Protein AF-A0A1R4KBJ4-F1 (afdb_monomer_lite)

Foldseek 3Di:
DDLVVLVVLLVCVLVVVDDPPDPVLVVSLVSNLCLLVHPCSLVSLLSLLPDLDPSSLLSSLSSLLNHDPVSCVVCVVSNLVSLLSSVVSPPQVSVLSSLNSLLVNPDDLSSLVSLVVQCPDPPLVSVLSSLQVLLVDDPVSLVSNCVNDPQERSVLLVDPDPDDALVNLCVQCPPHDPSNNSSNLSSVCSVPVDLVRSCRSDPVPDPSSNCSSPPRHDRPPD

Radius of gyration: 19.79 Å; chains: 1; bounding box: 44×30×51 Å

pLDDT: mean 93.07, std 7.25, range [36.31, 98.38]

Sequence (222 aa):
MGTLEIENLAKDLLAGKFIFETEDYGKVINQLISIYKLDNALYYLKQMADSNDYSITFALSFILEHYSKPFINANRDEVSQLTLQAISKGYLRANNYFLYPLTYFMKNDDEYLCFLDLLQNEQNTLQNDVLKHLYYFDTHKYEKLNHLSKQLDFSLFYNLPNKINKHWFEQQTKGKSLLYHKVVASAVYKTVEDKKFVHSLTDMTDAELFDFIYIWLPDDTL

Structure (mmCIF, N/CA/C/O backbone):
data_AF-A0A1R4KBJ4-F1
#
_entry.id   AF-A0A1R4KBJ4-F1
#
loop_
_atom_site.group_PDB
_atom_site.id
_atom_site.type_symbol
_atom_site.label_atom_id
_atom_site.label_alt_id
_atom_site.label_comp_id
_atom_site.label_asym_id
_atom_site.label_entity_id
_atom_site.label_seq_id
_atom_site.pdbx_PDB_ins_code
_atom_site.Cartn_x
_atom_site.Cartn_y
_atom_site.Cartn_z
_atom_site.occupancy
_atom_site.B_iso_or_equiv
_atom_site.auth_seq_id
_atom_site.auth_comp_id
_atom_site.auth_asym_id
_atom_site.auth_atom_id
_atom_site.pdbx_PDB_model_num
ATOM 1 N N . MET A 1 1 ? 24.784 9.922 -15.280 1.00 63.59 1 MET A N 1
ATOM 2 C CA . MET A 1 1 ? 24.089 8.948 -16.139 1.00 63.59 1 MET A CA 1
ATOM 3 C C . MET A 1 1 ? 23.413 9.702 -17.263 1.00 63.59 1 MET A C 1
ATOM 5 O O . MET A 1 1 ? 22.696 10.660 -16.977 1.00 63.59 1 MET A O 1
ATOM 9 N N . GLY A 1 2 ? 23.720 9.347 -18.508 1.00 84.12 2 GLY A N 1
ATOM 10 C CA . GLY A 1 2 ? 23.105 9.977 -19.682 1.00 84.12 2 GLY A CA 1
ATOM 11 C C . GLY A 1 2 ? 21.688 9.452 -19.929 1.00 84.12 2 GLY A C 1
ATOM 12 O O . GLY A 1 2 ? 21.348 8.362 -19.478 1.00 84.12 2 GLY A O 1
ATOM 13 N N . THR A 1 3 ? 20.861 10.194 -20.665 1.00 89.56 3 THR A N 1
ATOM 14 C CA . THR A 1 3 ? 19.513 9.739 -21.063 1.00 89.56 3 THR A CA 1
ATOM 15 C C . THR A 1 3 ? 19.569 8.459 -21.901 1.00 89.56 3 THR A C 1
ATOM 17 O O . THR A 1 3 ? 18.831 7.521 -21.628 1.00 89.56 3 THR A O 1
ATOM 20 N N . LEU A 1 4 ? 20.523 8.356 -22.832 1.00 91.62 4 LEU A N 1
ATOM 21 C CA . LEU A 1 4 ? 20.743 7.147 -23.641 1.00 91.62 4 LEU A CA 1
ATOM 22 C C . LEU A 1 4 ? 21.039 5.897 -22.792 1.00 91.62 4 LEU A C 1
ATOM 24 O O . LEU A 1 4 ? 20.612 4.795 -23.120 1.00 91.62 4 LEU A O 1
ATOM 28 N N . GLU A 1 5 ? 21.771 6.067 -21.692 1.00 94.44 5 GLU A N 1
ATOM 29 C CA . GLU A 1 5 ? 22.126 4.979 -20.779 1.00 94.44 5 GLU A CA 1
ATOM 30 C C . GLU A 1 5 ? 20.890 4.463 -20.030 1.00 94.44 5 GLU A C 1
ATOM 32 O O . GLU A 1 5 ? 20.640 3.262 -20.029 1.00 94.44 5 GLU A O 1
ATOM 37 N N . ILE A 1 6 ? 20.062 5.366 -19.485 1.00 95.38 6 ILE A N 1
ATOM 38 C CA . ILE A 1 6 ? 18.775 5.014 -18.852 1.00 95.38 6 ILE A CA 1
ATOM 39 C C . ILE A 1 6 ? 17.876 4.280 -19.853 1.00 95.38 6 ILE A C 1
ATOM 41 O O . ILE A 1 6 ? 17.275 3.259 -19.524 1.00 95.38 6 ILE A O 1
ATOM 45 N N . GLU A 1 7 ? 17.787 4.794 -21.079 1.00 96.75 7 GLU A N 1
ATOM 46 C CA . GLU A 1 7 ? 16.931 4.218 -22.109 1.00 96.75 7 GLU A CA 1
ATOM 47 C C . GLU A 1 7 ? 17.348 2.782 -22.466 1.00 96.75 7 GLU A C 1
ATOM 49 O O . GLU A 1 7 ? 16.500 1.893 -22.563 1.00 96.75 7 GLU A O 1
ATOM 54 N N . ASN A 1 8 ? 18.652 2.531 -22.617 1.00 97.00 8 ASN A N 1
ATOM 55 C CA . ASN A 1 8 ? 19.171 1.190 -22.884 1.00 97.00 8 ASN A CA 1
ATOM 56 C C . ASN A 1 8 ? 18.898 0.233 -21.720 1.00 97.00 8 ASN A C 1
ATOM 58 O O . ASN A 1 8 ? 18.441 -0.883 -21.954 1.00 97.00 8 ASN A O 1
ATOM 62 N N . LEU A 1 9 ? 19.090 0.681 -20.476 1.00 97.50 9 LEU A N 1
ATOM 63 C CA . LEU A 1 9 ? 18.774 -0.121 -19.291 1.00 97.50 9 LEU A CA 1
ATOM 64 C C . LEU A 1 9 ? 17.287 -0.490 -19.228 1.00 97.50 9 LEU A C 1
ATOM 66 O O . LEU A 1 9 ? 16.954 -1.630 -18.911 1.00 97.50 9 LEU A O 1
ATOM 70 N N . ALA A 1 10 ? 16.391 0.441 -19.568 1.00 97.19 10 ALA A N 1
ATOM 71 C CA . ALA A 1 10 ? 14.954 0.181 -19.589 1.00 97.19 10 ALA A CA 1
ATOM 72 C C . ALA A 1 10 ? 14.587 -0.860 -20.661 1.00 97.19 10 ALA A C 1
ATOM 74 O O . ALA A 1 10 ? 13.814 -1.778 -20.387 1.00 97.19 10 ALA A O 1
ATOM 75 N N . LYS A 1 11 ? 15.177 -0.761 -21.862 1.00 97.81 11 LYS A N 1
ATOM 76 C CA . LYS A 1 11 ? 15.002 -1.751 -22.941 1.00 97.81 11 LYS A CA 1
ATOM 77 C C . LYS A 1 11 ? 15.532 -3.125 -22.544 1.00 97.81 11 LYS A C 1
ATOM 79 O O . LYS A 1 11 ? 14.861 -4.125 -22.778 1.00 97.81 11 LYS A O 1
ATOM 84 N N . ASP A 1 12 ? 16.712 -3.175 -21.937 1.00 97.75 12 ASP A N 1
ATOM 85 C CA . ASP A 1 12 ? 17.351 -4.420 -21.517 1.00 97.75 12 ASP A CA 1
ATOM 86 C C . ASP A 1 12 ? 16.573 -5.112 -20.390 1.00 97.75 12 ASP A C 1
ATOM 88 O O . ASP A 1 12 ? 16.406 -6.333 -20.421 1.00 97.75 12 ASP A O 1
ATOM 92 N N . LEU A 1 13 ? 16.025 -4.335 -19.448 1.00 97.75 13 LEU A N 1
ATOM 93 C CA . LEU A 1 13 ? 15.123 -4.837 -18.413 1.00 97.75 13 LEU A CA 1
ATOM 94 C C . LEU A 1 13 ? 13.841 -5.416 -19.019 1.00 97.75 13 LEU A C 1
ATOM 96 O O . LEU A 1 13 ? 13.476 -6.542 -18.697 1.00 97.75 13 LEU A O 1
ATOM 100 N N . LEU A 1 14 ? 13.188 -4.687 -19.930 1.00 97.62 14 LEU A N 1
ATOM 101 C CA . LEU A 1 14 ? 11.976 -5.158 -20.615 1.00 97.62 14 LEU A CA 1
ATOM 102 C C . LEU A 1 14 ? 12.226 -6.396 -21.487 1.00 97.62 14 LEU A C 1
ATOM 104 O O . LEU A 1 14 ? 11.322 -7.201 -21.687 1.00 97.62 14 LEU A O 1
ATOM 108 N N . ALA A 1 15 ? 13.451 -6.565 -21.986 1.00 96.94 15 ALA A N 1
ATOM 109 C CA . ALA A 1 15 ? 13.878 -7.746 -22.728 1.00 96.94 15 ALA A CA 1
ATOM 110 C C . ALA A 1 15 ? 14.266 -8.937 -21.826 1.00 96.94 15 ALA A C 1
ATOM 112 O O . ALA A 1 15 ? 14.700 -9.964 -22.347 1.00 96.94 15 ALA A O 1
ATOM 113 N N . GLY A 1 16 ? 14.153 -8.812 -20.496 1.00 93.62 16 GLY A N 1
ATOM 114 C CA . GLY A 1 16 ? 14.459 -9.885 -19.546 1.00 93.62 16 GLY A CA 1
ATOM 115 C C . GLY A 1 16 ? 15.951 -10.213 -19.430 1.00 93.62 16 GLY A C 1
ATOM 116 O O . GLY A 1 16 ? 16.310 -11.337 -19.088 1.00 93.62 16 GLY A O 1
ATOM 117 N N . LYS A 1 17 ? 16.846 -9.261 -19.735 1.00 96.62 17 LYS A N 1
ATOM 118 C CA . LYS A 1 17 ? 18.303 -9.502 -19.715 1.00 96.62 17 LYS A CA 1
ATOM 119 C C . LYS A 1 17 ? 18.914 -9.570 -18.315 1.00 96.62 17 LYS A C 1
ATOM 121 O O . LYS A 1 17 ? 20.072 -9.960 -18.184 1.00 96.62 17 LYS A O 1
ATOM 126 N N . PHE A 1 18 ? 18.166 -9.192 -17.281 1.00 95.56 18 PHE A N 1
ATOM 127 C CA . PHE A 1 18 ? 18.632 -9.191 -15.898 1.00 95.56 18 PHE A CA 1
ATOM 128 C C . PHE A 1 18 ? 17.893 -10.253 -15.090 1.00 95.56 18 PHE A C 1
ATOM 130 O O . PHE A 1 18 ? 16.666 -10.287 -15.065 1.00 95.56 18 PHE A O 1
ATOM 137 N N . ILE A 1 19 ? 18.650 -11.107 -14.404 1.00 94.88 19 ILE A N 1
ATOM 138 C CA . ILE A 1 19 ? 18.093 -12.154 -13.548 1.00 94.88 19 ILE A CA 1
ATOM 139 C C . ILE A 1 19 ? 17.622 -11.512 -12.241 1.00 94.88 19 ILE A C 1
ATOM 141 O O . ILE A 1 19 ? 18.400 -10.838 -11.563 1.00 94.88 19 ILE A O 1
ATOM 145 N N . PHE A 1 20 ? 16.358 -11.731 -11.882 1.00 94.81 20 PHE A N 1
ATOM 146 C CA . PHE A 1 20 ? 15.763 -11.225 -10.645 1.00 94.81 20 PHE A CA 1
ATOM 147 C C . PHE A 1 20 ? 16.572 -11.638 -9.399 1.00 94.81 20 PHE A C 1
ATOM 149 O O . PHE A 1 20 ? 17.165 -12.713 -9.369 1.00 94.81 20 PHE A O 1
ATOM 156 N N . GLU A 1 21 ? 16.598 -10.776 -8.377 1.00 91.62 21 GLU A N 1
ATOM 157 C CA . GLU A 1 21 ? 17.332 -10.984 -7.109 1.00 91.62 21 GLU A CA 1
ATOM 158 C C . GLU A 1 21 ? 18.860 -11.131 -7.225 1.00 91.62 21 GLU A C 1
ATOM 160 O O . GLU A 1 21 ? 19.527 -11.557 -6.283 1.00 91.62 21 GLU A O 1
ATOM 165 N N . THR A 1 22 ? 19.447 -10.693 -8.340 1.00 97.12 22 THR A N 1
ATOM 166 C CA . THR A 1 22 ? 20.904 -10.542 -8.463 1.00 97.12 22 THR A CA 1
ATOM 167 C C . THR A 1 22 ? 21.370 -9.130 -8.114 1.00 97.12 22 THR A C 1
ATOM 169 O O . THR A 1 22 ? 20.610 -8.160 -8.186 1.00 97.12 22 THR A O 1
ATOM 172 N N . GLU A 1 23 ? 22.654 -8.995 -7.771 1.00 96.62 23 GLU A N 1
ATOM 173 C CA . GLU A 1 23 ? 23.286 -7.688 -7.544 1.00 96.62 23 GLU A CA 1
ATOM 174 C C . GLU A 1 23 ? 23.175 -6.787 -8.784 1.00 96.62 23 GLU A C 1
ATOM 176 O O . GLU A 1 23 ? 22.893 -5.594 -8.666 1.00 96.62 23 GLU A O 1
ATOM 181 N N . ASP A 1 24 ? 23.334 -7.366 -9.976 1.00 96.56 24 ASP A N 1
ATOM 182 C CA . ASP A 1 24 ? 23.226 -6.645 -11.244 1.00 96.56 24 ASP A CA 1
ATOM 183 C C . ASP A 1 24 ? 21.808 -6.116 -11.472 1.00 96.56 24 ASP A C 1
ATOM 185 O O . ASP A 1 24 ? 21.638 -4.935 -11.773 1.00 96.56 24 ASP A O 1
ATOM 189 N N . TYR A 1 25 ? 20.782 -6.939 -11.236 1.00 97.50 25 TYR A N 1
ATOM 190 C CA . TYR A 1 25 ? 19.390 -6.486 -11.276 1.00 97.50 25 TYR A CA 1
ATOM 191 C C . TYR A 1 25 ? 19.141 -5.338 -10.288 1.00 97.50 25 TYR A C 1
ATOM 193 O O . TYR A 1 25 ? 18.555 -4.317 -10.654 1.00 97.50 25 TYR A O 1
ATOM 201 N N . GLY A 1 26 ? 19.656 -5.460 -9.060 1.00 96.38 26 GLY A N 1
ATOM 202 C CA . GLY A 1 26 ? 19.585 -4.406 -8.048 1.00 96.38 26 GLY A CA 1
ATOM 203 C C . GLY A 1 26 ? 20.221 -3.090 -8.513 1.00 96.38 26 GLY A C 1
ATOM 204 O O . GLY A 1 26 ? 19.618 -2.025 -8.365 1.00 96.38 26 GLY A O 1
ATOM 205 N N . LYS A 1 27 ? 21.412 -3.137 -9.122 1.00 96.31 27 LYS A N 1
ATOM 206 C CA . LYS A 1 27 ? 22.081 -1.949 -9.686 1.00 96.31 27 LYS A CA 1
ATOM 207 C C . LYS A 1 27 ? 21.242 -1.297 -10.784 1.00 96.31 27 LYS A C 1
ATOM 209 O O . LYS A 1 27 ? 21.098 -0.075 -10.790 1.00 96.31 27 LYS A O 1
ATOM 214 N N . VAL A 1 28 ? 20.658 -2.103 -11.669 1.00 96.56 28 VAL A N 1
ATOM 215 C CA . VAL A 1 28 ? 19.841 -1.629 -12.794 1.00 96.56 28 VAL A CA 1
ATOM 216 C C . VAL A 1 28 ? 18.587 -0.908 -12.310 1.00 96.56 28 VAL A C 1
ATOM 218 O O . VAL A 1 28 ? 18.353 0.229 -12.716 1.00 96.56 28 VAL A O 1
ATOM 221 N N . ILE A 1 29 ? 17.793 -1.506 -11.415 1.00 95.88 29 ILE A N 1
ATOM 222 C CA . ILE A 1 29 ? 16.546 -0.866 -10.958 1.00 95.88 29 ILE A CA 1
ATOM 223 C C . ILE A 1 29 ? 16.812 0.428 -10.175 1.00 95.88 29 ILE A C 1
ATOM 225 O O . ILE A 1 29 ? 16.063 1.390 -10.319 1.00 95.88 29 ILE A O 1
ATOM 229 N N . ASN A 1 30 ? 17.921 0.502 -9.427 1.00 95.44 30 ASN A N 1
ATOM 230 C CA . ASN A 1 30 ? 18.348 1.727 -8.743 1.00 95.44 30 ASN A CA 1
ATOM 231 C C . ASN A 1 30 ? 18.691 2.848 -9.730 1.00 95.44 30 ASN A C 1
ATOM 233 O O . ASN A 1 30 ? 18.317 4.004 -9.535 1.00 95.44 30 ASN A O 1
ATOM 237 N N . GLN A 1 31 ? 19.378 2.515 -10.820 1.00 95.38 31 GLN A N 1
ATOM 238 C CA . GLN A 1 31 ? 19.668 3.464 -11.891 1.00 95.38 31 GLN A CA 1
ATOM 239 C C . GLN A 1 31 ? 18.385 3.920 -12.605 1.00 95.38 31 GLN A C 1
ATOM 241 O O . GLN A 1 31 ? 18.222 5.108 -12.907 1.00 95.38 31 GLN A O 1
ATOM 246 N N . LEU A 1 32 ? 17.437 3.001 -12.803 1.00 96.06 32 LEU A N 1
ATOM 247 C CA . LEU A 1 32 ? 16.150 3.276 -13.436 1.00 96.06 32 LEU A CA 1
ATOM 248 C C . LEU A 1 32 ? 15.200 4.137 -12.597 1.00 96.06 32 LEU A C 1
ATOM 250 O O . LEU A 1 32 ? 14.268 4.687 -13.171 1.00 96.06 32 LEU A O 1
ATOM 254 N N . ILE A 1 33 ? 15.470 4.405 -11.313 1.00 94.44 33 ILE A N 1
ATOM 255 C CA . ILE A 1 33 ? 14.767 5.468 -10.560 1.00 94.44 33 ILE A CA 1
ATOM 256 C C . ILE A 1 33 ? 14.828 6.808 -11.317 1.00 94.44 33 ILE A C 1
ATOM 258 O O . ILE A 1 33 ? 13.892 7.601 -11.286 1.00 94.44 33 ILE A O 1
ATOM 262 N N . SER A 1 34 ? 15.908 7.057 -12.068 1.00 94.06 34 SER A N 1
ATOM 263 C CA . SER A 1 34 ? 16.066 8.253 -12.905 1.00 94.06 34 SER A CA 1
ATOM 264 C C . SER A 1 34 ? 15.309 8.220 -14.243 1.00 94.06 34 SER A C 1
ATOM 266 O O . SER A 1 34 ? 15.500 9.138 -15.043 1.00 94.06 34 SER A O 1
ATOM 268 N N . ILE A 1 35 ? 14.459 7.223 -14.517 1.00 94.38 35 ILE A N 1
ATOM 269 C CA . ILE A 1 35 ? 13.754 7.079 -15.805 1.00 94.38 35 ILE A CA 1
ATOM 270 C C . ILE A 1 35 ? 12.878 8.283 -16.163 1.00 94.38 35 ILE A C 1
ATOM 272 O O . ILE A 1 35 ? 12.715 8.586 -17.339 1.00 94.38 35 ILE A O 1
ATOM 276 N N . TYR A 1 36 ? 12.419 9.047 -15.167 1.00 91.94 36 TYR A N 1
ATOM 277 C CA . TYR A 1 36 ? 11.684 10.304 -15.355 1.00 91.94 36 TYR A CA 1
ATOM 278 C C . TYR A 1 36 ? 12.459 11.393 -16.120 1.00 91.94 36 TYR A C 1
ATOM 280 O O . TYR A 1 36 ? 11.873 12.399 -16.506 1.00 91.94 36 TYR A O 1
ATOM 288 N N . LYS A 1 37 ? 13.779 11.240 -16.301 1.00 92.62 37 LYS A N 1
ATOM 289 C CA . LYS A 1 37 ? 14.618 12.158 -17.092 1.00 92.62 37 LYS A CA 1
ATOM 290 C C . LYS A 1 37 ? 14.503 11.924 -18.601 1.00 92.62 37 LYS A C 1
ATOM 292 O O . LYS A 1 37 ? 15.094 12.683 -19.362 1.00 92.62 37 LYS A O 1
ATOM 297 N N . LEU A 1 38 ? 13.824 10.859 -19.027 1.00 93.62 38 LEU A N 1
ATOM 298 C CA . LEU A 1 38 ? 13.558 10.582 -20.434 1.00 93.62 38 LEU A CA 1
ATOM 299 C C . LEU A 1 38 ? 12.307 11.327 -20.900 1.00 93.62 38 LEU A C 1
ATOM 301 O O . LEU A 1 38 ? 11.277 11.277 -20.229 1.00 93.62 38 LEU A O 1
ATOM 305 N N . ASP A 1 39 ? 12.354 11.903 -22.101 1.00 92.38 39 ASP A N 1
ATOM 306 C CA . ASP A 1 39 ? 11.180 12.529 -22.728 1.00 92.38 39 ASP A CA 1
ATOM 307 C C . ASP A 1 39 ? 10.037 11.520 -22.944 1.00 92.38 39 ASP A C 1
ATOM 309 O O . ASP A 1 39 ? 8.860 11.864 -22.885 1.00 92.38 39 ASP A O 1
ATOM 313 N N . ASN A 1 40 ? 10.377 10.244 -23.148 1.00 93.81 40 ASN A N 1
ATOM 314 C CA . ASN A 1 40 ? 9.444 9.133 -23.322 1.00 93.81 40 ASN A CA 1
ATOM 315 C C . ASN A 1 40 ? 9.338 8.234 -22.076 1.00 93.81 40 ASN A C 1
ATOM 317 O O . ASN A 1 40 ? 9.018 7.055 -22.207 1.00 93.81 40 ASN A O 1
ATOM 321 N N . ALA A 1 41 ? 9.581 8.751 -20.867 1.00 95.31 41 ALA A N 1
ATOM 322 C CA . ALA A 1 41 ? 9.531 7.953 -19.635 1.00 95.31 41 ALA A CA 1
ATOM 323 C C . ALA A 1 41 ? 8.233 7.133 -19.502 1.00 95.31 41 ALA A C 1
ATOM 325 O O . ALA A 1 41 ? 8.290 5.924 -19.282 1.00 95.31 41 ALA A O 1
ATOM 326 N N . LEU A 1 42 ? 7.069 7.763 -19.721 1.00 96.75 42 LEU A N 1
ATOM 327 C CA . LEU A 1 42 ? 5.756 7.107 -19.628 1.00 96.75 42 LEU A CA 1
ATOM 328 C C . LEU A 1 42 ? 5.612 5.890 -20.545 1.00 96.75 42 LEU A C 1
ATOM 330 O O . LEU A 1 42 ? 4.943 4.929 -20.171 1.00 96.75 42 LEU A O 1
ATOM 334 N N . TYR A 1 43 ? 6.249 5.905 -21.720 1.00 97.44 43 TYR A N 1
ATOM 335 C CA . TYR A 1 43 ? 6.235 4.759 -22.625 1.00 97.44 43 TYR A CA 1
ATOM 336 C C . TYR A 1 43 ? 6.818 3.523 -21.932 1.00 97.44 43 TYR A C 1
ATOM 338 O O . TYR A 1 43 ? 6.172 2.479 -21.896 1.00 97.44 43 TYR A O 1
ATOM 346 N N . TYR A 1 44 ? 7.990 3.652 -21.306 1.00 97.75 44 TYR A N 1
ATOM 347 C CA . TYR A 1 44 ? 8.634 2.538 -20.611 1.00 97.75 44 TYR A CA 1
ATOM 348 C C . TYR A 1 44 ? 7.841 2.073 -19.390 1.00 97.75 44 TYR A C 1
ATOM 350 O O . TYR A 1 44 ? 7.706 0.871 -19.185 1.00 97.75 44 TYR A O 1
ATOM 358 N N . LEU A 1 45 ? 7.261 2.995 -18.617 1.00 97.38 45 LEU A N 1
ATOM 359 C CA . LEU A 1 45 ? 6.445 2.628 -17.450 1.00 97.38 45 LEU A CA 1
ATOM 360 C C . LEU A 1 45 ? 5.199 1.864 -17.847 1.00 97.38 45 LEU A C 1
ATOM 362 O O . LEU A 1 45 ? 4.855 0.877 -17.202 1.00 97.38 45 LEU A O 1
ATOM 366 N N . LYS A 1 46 ? 4.576 2.274 -18.951 1.00 98.06 46 LYS A N 1
ATOM 367 C CA . LYS A 1 46 ? 3.452 1.550 -19.521 1.00 98.06 46 LYS A CA 1
ATOM 368 C C . LYS A 1 46 ? 3.846 0.145 -19.957 1.00 98.06 46 LYS A C 1
ATOM 370 O O . LYS A 1 46 ? 3.175 -0.803 -19.580 1.00 98.06 46 LYS A O 1
ATOM 375 N N . GLN A 1 47 ? 4.971 -0.013 -20.655 1.00 98.38 47 GLN A N 1
ATOM 376 C CA . GLN A 1 47 ? 5.468 -1.344 -21.023 1.00 98.38 47 GLN A CA 1
ATOM 377 C C . GLN A 1 47 ? 5.736 -2.230 -19.794 1.00 98.38 47 GLN A C 1
ATOM 379 O O . GLN A 1 47 ? 5.427 -3.420 -19.817 1.00 98.38 47 GLN A O 1
ATOM 384 N N . MET A 1 48 ? 6.261 -1.667 -18.700 1.00 98.06 48 MET A N 1
ATOM 385 C CA . MET A 1 48 ? 6.447 -2.425 -17.459 1.00 98.06 48 MET A CA 1
ATOM 386 C C . MET A 1 48 ? 5.106 -2.811 -16.811 1.00 98.06 48 MET A C 1
ATOM 388 O O . MET A 1 48 ? 4.945 -3.937 -16.342 1.00 98.06 48 MET A O 1
ATOM 392 N N . ALA A 1 49 ? 4.125 -1.905 -16.818 1.00 97.56 49 ALA A N 1
ATOM 393 C CA . ALA A 1 49 ? 2.781 -2.158 -16.297 1.00 97.56 49 ALA A CA 1
ATOM 394 C C . ALA A 1 49 ? 1.987 -3.154 -17.158 1.00 97.56 49 ALA A C 1
ATOM 396 O O . ALA A 1 49 ? 1.176 -3.902 -16.621 1.00 97.56 49 ALA A O 1
ATOM 397 N N . ASP A 1 50 ? 2.257 -3.235 -18.459 1.00 97.56 50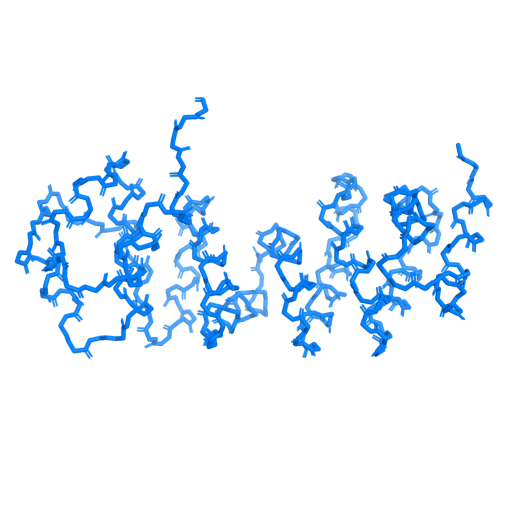 ASP A N 1
ATOM 398 C CA . ASP A 1 50 ? 1.653 -4.209 -19.376 1.00 97.56 50 ASP A CA 1
ATOM 399 C C . ASP A 1 50 ? 2.283 -5.613 -19.248 1.00 97.56 50 ASP A C 1
ATOM 401 O O . ASP A 1 50 ? 1.681 -6.609 -19.650 1.00 97.56 50 ASP A O 1
ATOM 405 N N . SER A 1 51 ? 3.486 -5.724 -18.673 1.00 96.50 51 SER A N 1
ATOM 406 C CA . SER A 1 51 ? 4.214 -6.994 -18.574 1.00 96.50 51 SER A CA 1
ATOM 407 C C . SER A 1 51 ? 3.631 -7.949 -17.527 1.00 96.50 51 SER A C 1
ATOM 409 O O . SER A 1 51 ? 3.426 -7.570 -16.379 1.00 96.50 51 SER A O 1
ATOM 411 N N . ASN A 1 52 ? 3.462 -9.227 -17.874 1.00 95.62 52 ASN A N 1
ATOM 412 C CA . ASN A 1 52 ? 3.136 -10.294 -16.913 1.00 95.62 52 ASN A CA 1
ATOM 413 C C . ASN A 1 52 ? 4.382 -10.922 -16.262 1.00 95.62 52 ASN A C 1
ATOM 415 O O . ASN A 1 52 ? 4.279 -11.926 -15.562 1.00 95.62 52 ASN A O 1
ATOM 419 N N . ASP A 1 53 ? 5.570 -10.369 -16.511 1.00 96.12 53 ASP A N 1
ATOM 420 C CA . ASP A 1 53 ? 6.786 -10.787 -15.823 1.00 96.12 53 ASP A CA 1
ATOM 421 C C . ASP A 1 53 ? 6.841 -10.130 -14.436 1.00 96.12 53 ASP A C 1
ATOM 423 O O . ASP A 1 53 ? 6.789 -8.899 -14.296 1.00 96.12 53 ASP A O 1
ATOM 427 N N . TYR A 1 54 ? 6.950 -10.963 -13.399 1.00 96.19 54 TYR A N 1
ATOM 428 C CA . TYR A 1 54 ? 7.050 -10.502 -12.019 1.00 96.19 54 TYR A CA 1
ATOM 429 C C . TYR A 1 54 ? 8.275 -9.609 -11.795 1.00 96.19 54 TYR A C 1
ATOM 431 O O . TYR A 1 54 ? 8.152 -8.593 -11.115 1.00 96.19 54 TYR A O 1
ATOM 439 N N . SER A 1 55 ? 9.429 -9.927 -12.390 1.00 97.12 55 SER A N 1
ATOM 440 C CA . SER A 1 55 ? 10.644 -9.117 -12.247 1.00 97.12 55 SER A CA 1
ATOM 441 C C . SER A 1 55 ? 10.439 -7.712 -12.815 1.00 97.12 55 SER A C 1
ATOM 443 O O . SER A 1 55 ? 10.757 -6.721 -12.167 1.00 97.12 55 SER A O 1
ATOM 445 N N . ILE A 1 56 ? 9.784 -7.596 -13.969 1.00 97.94 56 ILE A N 1
ATOM 446 C CA . ILE A 1 56 ? 9.485 -6.302 -14.588 1.00 97.94 56 ILE A CA 1
ATOM 447 C C . ILE A 1 56 ? 8.460 -5.520 -13.751 1.00 97.94 56 ILE A C 1
ATOM 449 O O . ILE A 1 56 ? 8.632 -4.321 -13.525 1.00 97.94 56 ILE A O 1
ATOM 453 N N . THR A 1 57 ? 7.417 -6.185 -13.244 1.00 97.62 57 THR A N 1
ATOM 454 C CA . THR A 1 57 ? 6.413 -5.526 -12.391 1.00 97.62 57 THR A CA 1
ATOM 455 C C . THR A 1 57 ? 7.011 -5.083 -11.051 1.00 97.62 57 THR A C 1
ATOM 457 O O . THR A 1 57 ? 6.692 -4.001 -10.562 1.00 97.62 57 THR A O 1
ATOM 460 N N . PHE A 1 58 ? 7.923 -5.870 -10.479 1.00 97.50 58 PHE A N 1
ATOM 461 C CA . PHE A 1 58 ? 8.668 -5.500 -9.278 1.00 97.50 58 PHE A CA 1
ATOM 462 C C . PHE A 1 58 ? 9.590 -4.303 -9.530 1.00 97.50 58 PHE A C 1
ATOM 464 O O . PHE A 1 58 ? 9.687 -3.403 -8.698 1.00 97.50 58 PHE A O 1
ATOM 471 N N . ALA A 1 59 ? 10.270 -4.258 -10.678 1.00 97.25 59 ALA A N 1
ATOM 472 C CA . ALA A 1 59 ? 11.046 -3.083 -11.050 1.00 97.25 59 ALA A CA 1
ATOM 473 C C . ALA A 1 59 ? 10.143 -1.846 -11.114 1.00 97.25 59 ALA A C 1
ATOM 475 O O . ALA A 1 59 ? 10.475 -0.833 -10.510 1.00 97.25 59 ALA A O 1
ATOM 476 N N . LEU A 1 60 ? 8.972 -1.937 -11.754 1.00 97.69 60 LEU A N 1
ATOM 477 C CA . LEU A 1 60 ? 8.013 -0.831 -11.774 1.00 97.69 60 LEU A CA 1
ATOM 478 C C . LEU A 1 60 ? 7.626 -0.381 -10.361 1.00 97.69 60 LEU A C 1
ATOM 480 O O . LEU A 1 60 ? 7.638 0.821 -10.108 1.00 97.69 60 LEU A O 1
ATOM 484 N N . SER A 1 61 ? 7.322 -1.308 -9.446 1.00 96.75 61 SER A N 1
ATOM 485 C CA . SER A 1 61 ? 6.942 -0.962 -8.069 1.00 96.75 61 SER A CA 1
ATOM 486 C C . SER A 1 61 ? 8.055 -0.243 -7.324 1.00 96.75 61 SER A C 1
ATOM 488 O O . SER A 1 61 ? 7.816 0.797 -6.716 1.00 96.75 61 SER A O 1
ATOM 490 N N . PHE A 1 62 ? 9.282 -0.753 -7.434 1.00 95.56 62 PHE A N 1
ATOM 491 C CA . PHE A 1 62 ? 10.454 -0.157 -6.806 1.00 95.56 62 PHE A CA 1
ATOM 492 C C . PHE A 1 62 ? 10.761 1.230 -7.369 1.00 95.56 62 PHE A C 1
ATOM 494 O O . PHE A 1 62 ? 11.020 2.168 -6.615 1.00 95.56 62 PHE A O 1
ATOM 501 N N . ILE A 1 63 ? 10.712 1.375 -8.697 1.00 95.06 63 ILE A N 1
ATOM 502 C CA . ILE A 1 63 ? 10.921 2.670 -9.326 1.00 95.06 63 ILE A CA 1
ATOM 503 C C . ILE A 1 63 ? 9.812 3.611 -8.825 1.00 95.06 63 ILE A C 1
ATOM 505 O O . ILE A 1 63 ? 10.176 4.671 -8.328 1.00 95.06 63 ILE A O 1
ATOM 509 N N . LEU A 1 64 ? 8.514 3.219 -8.880 1.00 94.56 64 LEU A N 1
ATOM 510 C CA . LEU A 1 64 ? 7.327 4.042 -8.523 1.00 94.56 64 LEU A CA 1
ATOM 511 C C . LEU A 1 64 ? 7.357 4.557 -7.082 1.00 94.56 64 LEU A C 1
ATOM 513 O O . LEU A 1 64 ? 7.000 5.710 -6.841 1.00 94.56 64 LEU A O 1
ATOM 517 N N . GLU A 1 65 ? 7.854 3.750 -6.154 1.00 93.00 65 GLU A N 1
ATOM 518 C CA . GLU A 1 65 ? 8.081 4.148 -4.765 1.00 93.00 65 GLU A CA 1
ATOM 519 C C . GLU A 1 65 ? 9.102 5.299 -4.625 1.00 93.00 65 GLU A C 1
ATOM 521 O O . GLU A 1 65 ? 8.950 6.163 -3.763 1.00 93.00 65 GLU A O 1
ATOM 526 N N . HIS A 1 66 ? 10.108 5.366 -5.505 1.00 90.81 66 HIS A N 1
ATOM 527 C CA . HIS A 1 66 ? 11.249 6.288 -5.403 1.00 90.81 66 HIS A CA 1
ATOM 528 C C . HIS A 1 66 ? 11.215 7.468 -6.399 1.00 90.81 66 HIS A C 1
ATOM 530 O O . HIS A 1 66 ? 12.233 8.136 -6.610 1.00 90.81 66 HIS A O 1
ATOM 536 N N . TYR A 1 67 ? 10.079 7.757 -7.044 1.00 81.25 67 TYR A N 1
ATOM 537 C CA . TYR A 1 67 ? 10.032 8.771 -8.111 1.00 81.25 67 TYR A CA 1
ATOM 538 C C . TYR A 1 67 ? 10.250 10.220 -7.673 1.00 81.25 67 TYR A C 1
ATOM 540 O O . TYR A 1 67 ? 9.982 10.657 -6.555 1.00 81.25 67 TYR A O 1
ATOM 548 N N . SER A 1 68 ? 10.601 11.024 -8.681 1.00 82.88 68 SER A N 1
ATOM 549 C CA . SER A 1 68 ? 10.532 12.483 -8.658 1.00 82.88 68 SER A CA 1
ATOM 550 C C . SER A 1 68 ? 9.083 12.996 -8.568 1.00 82.88 68 SER A C 1
ATOM 552 O O . SER A 1 68 ? 8.313 12.873 -9.524 1.00 82.88 68 SER A O 1
ATOM 554 N N . LYS A 1 69 ? 8.727 13.658 -7.453 1.00 86.94 69 LYS A N 1
ATOM 555 C CA . LYS A 1 69 ? 7.412 14.312 -7.253 1.00 86.94 69 LYS A CA 1
ATOM 556 C C . LYS A 1 69 ? 6.989 15.230 -8.421 1.00 86.94 69 LYS A C 1
ATOM 558 O O . LYS A 1 69 ? 5.832 15.143 -8.824 1.00 86.94 69 LYS A O 1
ATOM 563 N N . PRO A 1 70 ? 7.866 16.081 -9.001 1.00 90.88 70 PRO A N 1
ATOM 564 C CA . PRO A 1 70 ? 7.518 16.879 -10.180 1.00 90.88 70 PRO A CA 1
ATOM 565 C C . PRO A 1 70 ? 7.010 16.066 -11.376 1.00 90.88 70 PRO A C 1
ATOM 567 O O . PRO A 1 70 ? 6.000 16.433 -11.968 1.00 90.88 70 PRO A O 1
ATOM 570 N N . PHE A 1 71 ? 7.680 14.959 -11.714 1.00 90.31 71 PHE A N 1
ATOM 571 C CA . PHE A 1 71 ? 7.269 14.103 -12.832 1.00 90.31 71 PHE A CA 1
ATOM 572 C C . PHE A 1 71 ? 5.902 13.475 -12.567 1.00 90.31 71 PHE A C 1
ATOM 574 O O . PHE A 1 71 ? 5.029 13.487 -13.431 1.00 90.31 71 PHE A O 1
ATOM 581 N N . ILE A 1 72 ? 5.712 12.974 -11.349 1.00 86.88 72 ILE A N 1
ATOM 582 C CA . ILE A 1 72 ? 4.466 12.348 -10.924 1.00 86.88 72 ILE A CA 1
ATOM 583 C C . ILE A 1 72 ? 3.300 13.337 -10.983 1.00 86.88 72 ILE A C 1
ATOM 585 O O . ILE A 1 72 ? 2.247 13.014 -11.517 1.00 86.88 72 ILE A O 1
ATOM 589 N N . ASN A 1 73 ? 3.486 14.559 -10.487 1.00 90.50 73 ASN A N 1
ATOM 590 C CA . ASN A 1 73 ? 2.436 15.575 -10.516 1.00 90.50 73 ASN A CA 1
ATOM 591 C C . ASN A 1 73 ? 2.049 15.991 -11.937 1.00 90.50 73 ASN A C 1
ATOM 593 O O . ASN A 1 73 ? 0.884 16.293 -12.178 1.00 90.50 73 ASN A O 1
ATOM 597 N N . ALA A 1 74 ? 3.008 16.000 -12.866 1.00 93.12 74 ALA A N 1
ATOM 598 C CA . ALA A 1 74 ? 2.754 16.322 -14.265 1.00 93.12 74 ALA A CA 1
ATOM 599 C C . ALA A 1 74 ? 2.012 15.206 -15.025 1.00 93.12 74 ALA A C 1
ATOM 601 O O . ALA A 1 74 ? 1.369 15.502 -16.024 1.00 93.12 74 ALA A O 1
ATOM 602 N N . ASN A 1 75 ? 2.085 13.955 -14.555 1.00 93.31 75 ASN A N 1
ATOM 603 C CA . ASN A 1 75 ? 1.539 12.768 -15.232 1.00 93.31 75 ASN A CA 1
ATOM 604 C C . ASN A 1 75 ? 0.677 11.920 -14.278 1.00 93.31 75 ASN A C 1
ATOM 606 O O . ASN A 1 75 ? 0.745 10.689 -14.276 1.00 93.31 75 ASN A O 1
ATOM 610 N N . ARG A 1 76 ? -0.047 12.585 -13.370 1.00 92.69 76 ARG A N 1
ATOM 611 C CA . ARG A 1 76 ? -0.676 11.947 -12.205 1.00 92.69 76 ARG A CA 1
ATOM 612 C C . ARG A 1 76 ? -1.645 10.839 -12.606 1.00 92.69 76 ARG A C 1
ATOM 614 O O . ARG A 1 76 ? -1.587 9.754 -12.032 1.00 92.69 76 ARG A O 1
ATOM 621 N N . ASP A 1 77 ? -2.532 11.131 -13.549 1.00 94.00 77 ASP A N 1
ATOM 622 C CA . ASP A 1 77 ? -3.621 10.228 -13.916 1.00 94.00 77 ASP A CA 1
ATOM 623 C C . ASP A 1 77 ? -3.068 8.999 -14.644 1.00 94.00 77 ASP A C 1
ATOM 625 O O . ASP A 1 77 ? -3.414 7.871 -14.296 1.00 94.00 77 ASP A O 1
ATOM 629 N N . GLU A 1 78 ? -2.126 9.189 -15.573 1.00 95.56 78 GLU A N 1
ATOM 630 C CA . GLU A 1 78 ? -1.445 8.091 -16.254 1.00 95.56 78 GLU A CA 1
ATOM 631 C C . GLU A 1 78 ? -0.701 7.194 -15.266 1.00 95.56 78 GLU A C 1
ATOM 633 O O . GLU A 1 78 ? -0.871 5.978 -15.295 1.00 95.56 78 GLU A O 1
ATOM 638 N N . VAL A 1 79 ? 0.096 7.766 -14.359 1.00 95.19 79 VAL A N 1
ATOM 639 C CA . VAL A 1 79 ? 0.855 6.960 -13.393 1.00 95.19 79 VAL A CA 1
ATOM 640 C C . VAL A 1 79 ? -0.073 6.249 -12.402 1.00 95.19 79 VAL A C 1
ATOM 642 O O . VAL A 1 79 ? 0.200 5.096 -12.056 1.00 95.19 79 VAL A O 1
ATOM 645 N N . SER A 1 80 ? -1.185 6.872 -11.993 1.00 96.31 80 SER A N 1
ATOM 646 C CA . SER A 1 80 ? -2.207 6.211 -11.167 1.00 96.31 80 SER A CA 1
ATOM 647 C C . SER A 1 80 ? -2.760 4.972 -11.875 1.00 96.31 80 SER A C 1
ATOM 649 O O . SER A 1 80 ? -2.714 3.873 -11.325 1.00 96.31 80 SER A O 1
ATOM 651 N N . GLN A 1 81 ? -3.174 5.105 -13.139 1.00 96.75 81 GLN A N 1
ATOM 652 C CA . GLN A 1 81 ? -3.725 3.993 -13.921 1.00 96.75 81 GLN A CA 1
ATOM 653 C C . GLN A 1 81 ? -2.719 2.851 -14.112 1.00 96.75 81 GLN A C 1
ATOM 655 O O . GLN A 1 81 ? -3.065 1.685 -13.922 1.00 96.75 81 GLN A O 1
ATOM 660 N N . LEU A 1 82 ? -1.455 3.171 -14.408 1.00 96.62 82 LEU A N 1
ATOM 661 C CA . LEU A 1 82 ? -0.389 2.167 -14.502 1.00 96.62 82 LEU A CA 1
ATOM 662 C C . LEU A 1 82 ? -0.155 1.448 -13.163 1.00 96.62 82 LEU A C 1
ATOM 664 O O . LEU A 1 82 ? 0.088 0.242 -13.147 1.00 96.62 82 LEU A O 1
ATOM 668 N N . THR A 1 83 ? -0.251 2.175 -12.045 1.00 96.94 83 THR A N 1
ATOM 669 C CA . THR A 1 83 ? -0.132 1.610 -10.691 1.00 96.94 83 THR A CA 1
ATOM 670 C C . THR A 1 83 ? -1.276 0.638 -10.408 1.00 96.94 83 THR A C 1
ATOM 672 O O . THR A 1 83 ? -1.021 -0.493 -10.004 1.00 96.94 83 THR A O 1
ATOM 675 N N . LEU A 1 84 ? -2.524 1.036 -10.677 1.00 97.88 84 LEU A N 1
ATOM 676 C CA . LEU A 1 84 ? -3.705 0.184 -10.494 1.00 97.88 84 LEU A CA 1
ATOM 677 C C . LEU A 1 84 ? -3.618 -1.093 -11.336 1.00 97.88 84 LEU A C 1
ATOM 679 O O . LEU A 1 84 ? -3.807 -2.194 -10.819 1.00 97.88 84 LEU A O 1
ATOM 683 N N . GLN A 1 85 ? -3.253 -0.953 -12.612 1.00 97.50 85 GLN A N 1
ATOM 684 C CA . GLN A 1 85 ? -3.045 -2.077 -13.523 1.00 97.50 85 GLN A CA 1
ATOM 685 C C . GLN A 1 85 ? -1.944 -3.030 -13.035 1.00 97.50 85 GLN A C 1
ATOM 687 O O . GLN A 1 85 ? -2.053 -4.248 -13.173 1.00 97.50 85 GLN A O 1
ATOM 692 N N . ALA A 1 86 ? -0.853 -2.500 -12.483 1.00 97.31 86 ALA A N 1
ATOM 693 C CA . ALA A 1 86 ? 0.224 -3.330 -11.964 1.00 97.31 86 ALA A CA 1
ATOM 694 C C . ALA A 1 86 ? -0.189 -4.067 -10.679 1.00 97.31 86 ALA A C 1
ATOM 696 O O . ALA A 1 86 ? 0.099 -5.259 -10.549 1.00 97.31 86 ALA A O 1
ATOM 697 N N . ILE A 1 87 ? -0.909 -3.394 -9.773 1.00 97.00 87 ILE A N 1
ATOM 698 C CA . ILE A 1 87 ? -1.425 -3.988 -8.532 1.00 97.00 87 ILE A CA 1
ATOM 699 C C . ILE A 1 87 ? -2.404 -5.129 -8.825 1.00 97.00 87 ILE A C 1
ATOM 701 O O . ILE A 1 87 ? -2.348 -6.170 -8.159 1.00 97.00 87 ILE A O 1
ATOM 705 N N . SER A 1 88 ? -3.270 -4.975 -9.835 1.00 96.00 88 SER A N 1
ATOM 706 C CA . SER A 1 88 ? -4.300 -5.969 -10.168 1.00 96.00 88 SER A CA 1
ATOM 707 C C . SER A 1 88 ? -3.734 -7.327 -10.599 1.00 96.00 88 SER A C 1
ATOM 709 O O . SER A 1 88 ? -4.475 -8.303 -10.672 1.00 96.00 88 SER A O 1
ATOM 711 N N . LYS A 1 89 ? -2.424 -7.423 -10.863 1.00 95.44 89 LYS A N 1
ATOM 712 C CA . LYS A 1 89 ? -1.732 -8.695 -11.128 1.00 95.44 89 LYS A CA 1
ATOM 713 C C . LYS A 1 89 ? -1.534 -9.553 -9.874 1.00 95.44 89 LYS A C 1
ATOM 715 O O . LYS A 1 89 ? -1.215 -10.731 -9.994 1.00 95.44 89 LYS A O 1
ATOM 720 N N . GLY A 1 90 ? -1.702 -8.984 -8.676 1.00 93.25 90 GLY A N 1
ATOM 721 C CA . GLY A 1 90 ? -1.694 -9.733 -7.415 1.00 93.25 90 GLY A CA 1
ATOM 722 C C . GLY A 1 90 ? -0.308 -10.140 -6.899 1.00 93.25 90 GLY A C 1
ATOM 723 O O . GLY A 1 90 ? -0.200 -11.043 -6.069 1.00 93.25 90 GLY A O 1
ATOM 724 N N . TYR A 1 91 ? 0.767 -9.495 -7.359 1.00 94.44 91 TYR A N 1
ATOM 725 C CA . TYR A 1 91 ? 2.122 -9.798 -6.894 1.00 94.44 91 TYR A CA 1
ATOM 726 C C . TYR A 1 91 ? 2.403 -9.171 -5.524 1.00 94.44 91 TYR A C 1
ATOM 728 O O . TYR A 1 91 ? 2.826 -8.024 -5.430 1.00 94.44 91 TYR A O 1
ATOM 736 N N . LEU A 1 92 ? 2.221 -9.955 -4.459 1.00 90.12 92 LEU A N 1
ATOM 737 C CA . LEU A 1 92 ? 2.267 -9.509 -3.057 1.00 90.12 92 LEU A CA 1
ATOM 738 C C . LEU A 1 92 ? 3.433 -8.569 -2.717 1.00 90.12 92 LEU A C 1
ATOM 740 O O . LEU A 1 92 ? 3.214 -7.462 -2.233 1.00 90.12 92 LEU A O 1
ATOM 744 N N . ARG A 1 93 ? 4.675 -8.976 -3.002 1.00 90.88 93 ARG A N 1
ATOM 745 C CA . ARG A 1 93 ? 5.854 -8.171 -2.651 1.00 90.88 93 ARG A CA 1
ATOM 746 C C . ARG A 1 93 ? 5.937 -6.873 -3.457 1.00 90.88 93 ARG A C 1
ATOM 748 O O . ARG A 1 93 ? 6.366 -5.867 -2.912 1.00 90.88 93 ARG A O 1
ATOM 755 N N . ALA A 1 94 ? 5.518 -6.881 -4.723 1.00 94.62 94 ALA A N 1
ATOM 756 C CA . ALA A 1 94 ? 5.439 -5.660 -5.526 1.00 94.62 94 ALA A CA 1
ATOM 757 C C . ALA A 1 94 ? 4.318 -4.740 -5.014 1.00 94.62 94 ALA A C 1
ATOM 759 O O . ALA A 1 94 ? 4.506 -3.530 -4.925 1.00 94.62 94 ALA A O 1
ATOM 760 N N . ASN A 1 95 ? 3.184 -5.314 -4.600 1.00 95.12 95 ASN A N 1
ATOM 761 C CA . ASN A 1 95 ? 2.055 -4.567 -4.052 1.00 95.12 95 ASN A CA 1
ATOM 762 C C . ASN A 1 95 ? 2.435 -3.786 -2.791 1.00 95.12 95 ASN A C 1
ATOM 764 O O . ASN A 1 95 ? 2.010 -2.643 -2.682 1.00 95.12 95 ASN A O 1
ATOM 768 N N . ASN A 1 96 ? 3.293 -4.328 -1.916 1.00 91.69 96 ASN A N 1
ATOM 769 C CA . ASN A 1 96 ? 3.833 -3.580 -0.772 1.00 91.69 96 ASN A CA 1
ATOM 770 C C . ASN A 1 96 ? 4.516 -2.272 -1.207 1.00 91.69 96 ASN A C 1
ATOM 772 O O . ASN A 1 96 ? 4.235 -1.214 -0.652 1.00 91.69 96 ASN A O 1
ATOM 776 N N . TYR A 1 97 ? 5.357 -2.323 -2.242 1.00 93.19 97 TYR A N 1
ATOM 777 C CA . TYR A 1 97 ? 6.024 -1.135 -2.784 1.00 93.19 97 TYR A CA 1
ATOM 778 C C . TYR A 1 97 ? 5.054 -0.192 -3.510 1.00 93.19 97 TYR A C 1
ATOM 780 O O . TYR A 1 97 ? 5.211 1.026 -3.456 1.00 93.19 97 TYR A O 1
ATOM 788 N N . PHE A 1 98 ? 4.009 -0.728 -4.150 1.00 95.56 98 PHE A N 1
ATOM 789 C CA . PHE A 1 98 ? 2.968 0.085 -4.780 1.00 95.56 98 PHE A CA 1
ATOM 790 C C . PHE A 1 98 ? 2.039 0.800 -3.782 1.00 95.56 98 PHE A C 1
ATOM 792 O O . PHE A 1 98 ? 1.342 1.730 -4.189 1.00 95.56 98 PHE A O 1
ATOM 799 N N . LEU A 1 99 ? 2.025 0.444 -2.491 1.00 93.62 99 LEU A N 1
ATOM 800 C CA . LEU A 1 99 ? 1.189 1.135 -1.497 1.00 93.62 99 LEU A CA 1
ATOM 801 C C . LEU A 1 99 ? 1.523 2.624 -1.396 1.00 93.62 99 LEU A C 1
ATOM 803 O O . LEU A 1 99 ? 0.619 3.461 -1.324 1.00 93.62 99 LEU A O 1
ATOM 807 N N . TYR A 1 100 ? 2.809 2.976 -1.436 1.00 91.12 100 TYR A N 1
ATOM 808 C CA . TYR A 1 100 ? 3.232 4.371 -1.392 1.00 91.12 100 TYR A CA 1
ATOM 809 C C . TYR A 1 100 ? 2.661 5.198 -2.561 1.00 91.12 100 TYR A C 1
ATOM 811 O O . TYR A 1 100 ? 1.922 6.153 -2.295 1.00 91.12 100 TYR A O 1
ATOM 819 N N . PRO A 1 101 ? 2.905 4.848 -3.842 1.00 92.81 101 PRO A N 1
ATOM 820 C CA . PRO A 1 101 ? 2.302 5.571 -4.954 1.00 92.81 101 PRO A CA 1
ATOM 821 C C . PRO A 1 101 ? 0.768 5.489 -4.938 1.00 92.81 101 PRO A C 1
ATOM 823 O O . PRO A 1 101 ? 0.126 6.519 -5.123 1.00 92.81 101 PRO A O 1
ATOM 826 N N . LEU A 1 102 ? 0.158 4.337 -4.627 1.00 95.62 102 LEU A N 1
ATOM 827 C CA . LEU A 1 102 ? -1.304 4.219 -4.530 1.00 95.62 102 LEU A CA 1
ATOM 828 C C . LEU A 1 102 ? -1.882 5.258 -3.560 1.00 95.62 102 LEU A C 1
ATOM 830 O O . LEU A 1 102 ? -2.725 6.070 -3.941 1.00 95.62 102 LEU A O 1
ATOM 834 N N . THR A 1 103 ? -1.389 5.284 -2.319 1.00 93.81 103 THR A N 1
ATOM 835 C CA . THR A 1 103 ? -1.874 6.211 -1.283 1.00 93.81 103 THR A CA 1
ATOM 836 C C . THR A 1 103 ? -1.613 7.680 -1.611 1.00 93.81 103 THR A C 1
ATOM 838 O O . THR A 1 103 ? -2.376 8.554 -1.179 1.00 93.81 103 THR A O 1
ATOM 841 N N . TYR A 1 104 ? -0.572 7.968 -2.394 1.00 91.31 104 TYR A N 1
ATOM 842 C CA . TYR A 1 104 ? -0.305 9.299 -2.929 1.00 91.31 104 TYR A CA 1
ATOM 843 C C . TYR A 1 104 ? -1.360 9.730 -3.961 1.00 91.31 104 TYR A C 1
ATOM 845 O O . TYR A 1 104 ? -1.792 10.888 -3.962 1.00 91.31 104 TYR A O 1
ATOM 853 N N . PHE A 1 105 ? -1.811 8.807 -4.815 1.00 91.50 105 PHE A N 1
ATOM 854 C CA . PHE A 1 105 ? -2.755 9.107 -5.891 1.00 91.50 105 PHE A CA 1
ATOM 855 C C . PHE A 1 105 ? -4.219 9.107 -5.483 1.00 91.50 105 PHE A C 1
ATOM 857 O O . PHE A 1 105 ? -4.968 9.856 -6.116 1.00 91.50 105 PHE A O 1
ATOM 864 N N . MET A 1 106 ? -4.592 8.371 -4.427 1.00 94.06 106 MET A N 1
ATOM 865 C CA . MET A 1 106 ? -5.969 8.217 -3.932 1.00 94.06 106 MET A CA 1
ATOM 866 C C . MET A 1 106 ? -6.792 9.506 -4.015 1.00 94.06 106 MET A C 1
ATOM 868 O O . MET A 1 106 ? -6.660 10.411 -3.185 1.00 94.06 106 MET A O 1
ATOM 872 N N . LYS A 1 107 ? -7.650 9.577 -5.038 1.00 92.19 107 LYS A N 1
ATOM 873 C CA . LYS A 1 107 ? -8.526 10.723 -5.316 1.00 92.19 107 LYS A CA 1
ATOM 874 C C . LYS A 1 107 ? -9.875 10.273 -5.872 1.00 92.19 107 LYS A C 1
ATOM 876 O O . LYS A 1 107 ? -10.894 10.839 -5.485 1.00 92.19 107 LYS A O 1
ATOM 881 N N . ASN A 1 108 ? -9.880 9.260 -6.729 1.00 94.69 108 ASN A N 1
ATOM 882 C CA . ASN A 1 108 ? -11.055 8.692 -7.375 1.00 94.69 108 ASN A CA 1
ATOM 883 C C . ASN A 1 108 ? -11.377 7.317 -6.786 1.00 94.69 108 ASN A C 1
ATOM 885 O O . ASN A 1 108 ? -10.517 6.666 -6.197 1.00 94.69 108 ASN A O 1
ATOM 889 N N . ASP A 1 109 ? -12.617 6.866 -6.962 1.00 97.19 109 ASP A N 1
ATOM 890 C CA . ASP A 1 109 ? -13.133 5.639 -6.343 1.00 97.19 109 ASP A CA 1
ATOM 891 C C . ASP A 1 109 ? -12.253 4.417 -6.625 1.00 97.19 109 ASP A C 1
ATOM 893 O O . ASP A 1 109 ? -12.008 3.646 -5.703 1.00 97.19 109 ASP A O 1
ATOM 897 N N . ASP A 1 110 ? -11.701 4.289 -7.833 1.00 97.19 110 ASP A N 1
ATOM 898 C CA . ASP A 1 110 ? 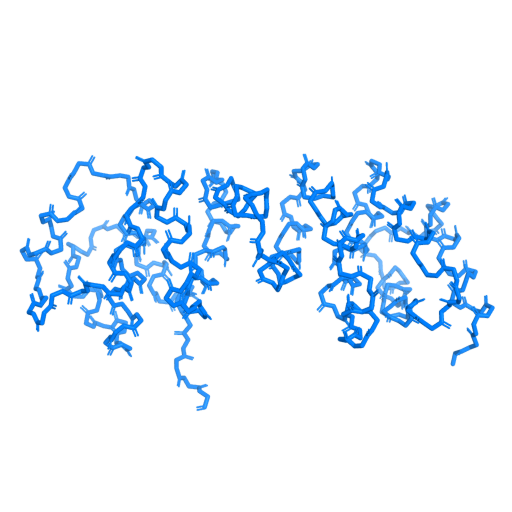-10.856 3.155 -8.228 1.00 97.19 110 ASP A CA 1
ATOM 899 C C . ASP A 1 110 ? -9.619 2.988 -7.332 1.00 97.19 110 ASP A C 1
ATOM 901 O O . ASP A 1 110 ? -9.291 1.870 -6.934 1.00 97.19 110 ASP A O 1
ATOM 905 N N . GLU A 1 111 ? -8.954 4.081 -6.940 1.00 97.56 111 GLU A N 1
ATOM 906 C CA . GLU A 1 111 ? -7.802 3.990 -6.037 1.00 97.56 111 GLU A CA 1
ATOM 907 C C . GLU A 1 111 ? -8.214 3.584 -4.616 1.00 97.56 111 GLU A C 1
ATOM 909 O O . GLU A 1 111 ? -7.505 2.825 -3.954 1.00 97.56 111 GLU A O 1
ATOM 914 N N . TYR A 1 112 ? -9.367 4.062 -4.140 1.00 97.94 112 TYR A N 1
ATOM 915 C CA . TYR A 1 112 ? -9.894 3.672 -2.830 1.00 97.94 112 TYR A CA 1
ATOM 916 C C . TYR A 1 112 ? -10.375 2.222 -2.818 1.00 97.94 112 TYR A C 1
ATOM 918 O O . TYR A 1 112 ? -10.136 1.517 -1.841 1.00 97.94 112 TYR A O 1
ATOM 926 N N . LEU A 1 113 ? -11.018 1.763 -3.891 1.00 97.44 113 LEU A N 1
ATOM 927 C CA . LEU A 1 113 ? -11.426 0.371 -4.056 1.00 97.44 113 LEU A CA 1
ATOM 928 C C . LEU A 1 113 ? -10.200 -0.542 -4.102 1.00 97.44 113 LEU A C 1
ATOM 930 O O . LEU A 1 113 ? -10.140 -1.501 -3.342 1.00 97.44 113 LEU A O 1
ATOM 934 N N . CYS A 1 114 ? -9.171 -0.174 -4.869 1.00 97.44 114 CYS A N 1
ATOM 935 C CA . CYS A 1 114 ? -7.903 -0.898 -4.881 1.00 97.44 114 CYS A CA 1
ATOM 936 C C .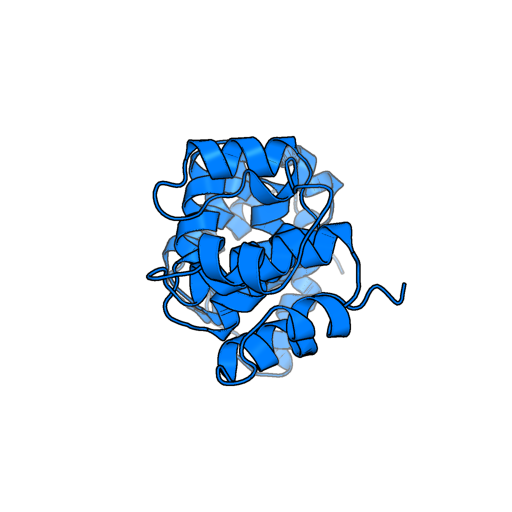 CYS A 1 114 ? -7.257 -0.958 -3.486 1.00 97.44 114 CYS A C 1
ATOM 938 O O . CYS A 1 114 ? -6.757 -2.006 -3.081 1.00 97.44 114 CYS A O 1
ATOM 940 N N . PHE A 1 115 ? -7.272 0.142 -2.725 1.00 97.50 115 PHE A N 1
ATOM 941 C CA . PHE A 1 115 ? -6.776 0.152 -1.347 1.00 97.50 115 PHE A CA 1
ATOM 942 C C . PHE A 1 115 ? -7.584 -0.792 -0.440 1.00 97.50 115 PHE A C 1
ATOM 944 O O . PHE A 1 115 ? -7.002 -1.535 0.348 1.00 97.50 115 PHE A O 1
ATOM 951 N N . LEU A 1 116 ? -8.916 -0.790 -0.556 1.00 96.94 116 LEU A N 1
ATOM 952 C CA . LEU A 1 116 ? -9.801 -1.676 0.208 1.00 96.94 116 LEU A CA 1
ATOM 953 C C . LEU A 1 116 ? -9.596 -3.153 -0.152 1.00 96.94 116 LEU A C 1
ATOM 955 O O . LEU A 1 116 ? -9.610 -3.991 0.749 1.00 96.94 116 LEU A O 1
ATOM 959 N N . ASP A 1 117 ? -9.355 -3.469 -1.423 1.00 95.56 117 ASP A N 1
ATOM 960 C CA . ASP A 1 117 ? -9.063 -4.831 -1.879 1.00 95.56 117 ASP A CA 1
ATOM 961 C C . ASP A 1 117 ? -7.729 -5.334 -1.307 1.00 95.56 117 ASP A C 1
ATOM 963 O O . ASP A 1 117 ? -7.639 -6.465 -0.826 1.00 95.56 117 ASP A O 1
ATOM 967 N N . LEU A 1 118 ? -6.697 -4.481 -1.278 1.00 96.06 118 LEU A N 1
ATOM 968 C CA . LEU A 1 118 ? -5.422 -4.804 -0.626 1.00 96.06 118 LEU A CA 1
ATOM 969 C C . LEU A 1 118 ? -5.575 -4.954 0.893 1.00 96.06 118 LEU A C 1
ATOM 971 O O . LEU A 1 118 ? -4.956 -5.833 1.490 1.00 96.06 118 LEU A O 1
ATOM 975 N N . LEU A 1 119 ? -6.423 -4.138 1.520 1.00 95.31 119 LEU A N 1
ATOM 976 C CA . LEU A 1 119 ? -6.716 -4.222 2.950 1.00 95.31 119 LEU A CA 1
ATOM 977 C C . LEU A 1 119 ? -7.447 -5.522 3.320 1.00 95.31 119 LEU A C 1
ATOM 979 O O . LEU A 1 119 ? -7.245 -6.063 4.403 1.00 95.31 119 LEU A O 1
ATOM 983 N N . GLN A 1 120 ? -8.293 -6.032 2.428 1.00 93.00 120 GLN A N 1
ATOM 984 C CA . GLN A 1 120 ? -9.020 -7.293 2.607 1.00 93.00 120 GLN A CA 1
ATOM 985 C C . GLN A 1 120 ? -8.211 -8.521 2.171 1.00 93.00 120 GLN A C 1
ATOM 987 O O . GLN A 1 120 ? -8.729 -9.637 2.202 1.00 93.00 120 GLN A O 1
ATOM 992 N N . ASN A 1 121 ? -6.944 -8.345 1.787 1.00 90.50 121 ASN A N 1
ATOM 993 C CA . ASN A 1 121 ? -6.089 -9.451 1.390 1.00 90.50 121 ASN A CA 1
ATOM 994 C C . ASN A 1 121 ? -5.868 -10.430 2.557 1.00 90.50 121 ASN A C 1
ATOM 996 O O . ASN A 1 121 ? -5.674 -10.020 3.703 1.00 90.50 121 ASN A O 1
ATOM 1000 N N . GLU A 1 122 ? -5.869 -11.730 2.256 1.00 87.62 122 GLU A N 1
ATOM 1001 C CA . GLU A 1 122 ? -5.657 -12.799 3.242 1.00 87.62 122 GLU A CA 1
ATOM 1002 C C . GLU A 1 122 ? -4.209 -12.852 3.761 1.00 87.62 122 GLU A C 1
ATOM 1004 O O . GLU A 1 122 ? -3.933 -13.440 4.805 1.00 87.62 122 GLU A O 1
ATOM 1009 N N . GLN A 1 123 ? -3.264 -12.238 3.046 1.00 90.19 123 GLN A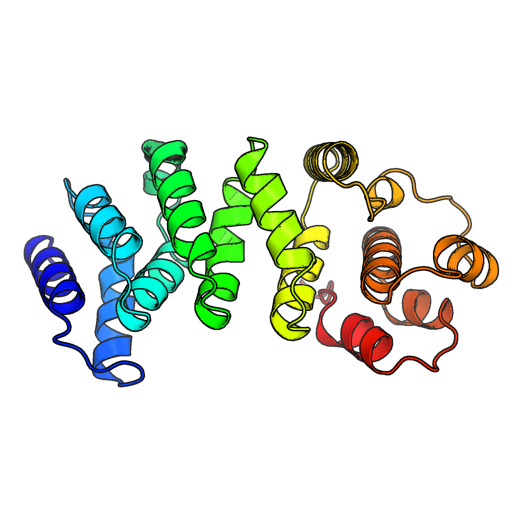 N 1
ATOM 1010 C CA . GLN A 1 123 ? -1.863 -12.189 3.446 1.00 90.19 123 GLN A CA 1
ATOM 1011 C C . GLN A 1 123 ? -1.653 -11.120 4.515 1.00 90.19 123 GLN A C 1
ATOM 1013 O O . GLN A 1 123 ? -1.578 -9.924 4.223 1.00 90.19 123 GLN A O 1
ATOM 1018 N N . ASN A 1 124 ? -1.489 -11.580 5.756 1.00 86.88 124 ASN A N 1
ATOM 1019 C CA . ASN A 1 124 ? -1.342 -10.738 6.941 1.00 86.88 124 ASN A CA 1
ATOM 1020 C C . ASN A 1 124 ? -0.273 -9.642 6.808 1.00 86.88 124 ASN A C 1
ATOM 1022 O O . ASN A 1 124 ? -0.505 -8.526 7.257 1.00 86.88 124 ASN A O 1
ATOM 1026 N N . THR A 1 125 ? 0.869 -9.921 6.175 1.00 89.94 125 THR A N 1
ATOM 1027 C CA . THR A 1 125 ? 1.942 -8.928 5.992 1.00 89.94 125 THR A CA 1
ATOM 1028 C C . THR A 1 125 ? 1.484 -7.742 5.138 1.00 89.94 125 THR A C 1
ATOM 1030 O O . THR A 1 125 ? 1.567 -6.607 5.592 1.00 89.94 125 THR A O 1
ATOM 1033 N N . LEU A 1 126 ? 0.928 -8.002 3.946 1.00 91.81 126 LEU A N 1
ATOM 1034 C CA . LEU A 1 126 ? 0.405 -6.956 3.057 1.00 91.81 126 LEU A CA 1
ATOM 1035 C C . LEU A 1 126 ? -0.774 -6.225 3.711 1.00 91.81 126 LEU A C 1
ATOM 1037 O O . LEU A 1 126 ? -0.825 -5.000 3.689 1.00 91.81 126 LEU A O 1
ATOM 1041 N N . GLN A 1 127 ? -1.693 -6.958 4.347 1.00 94.25 127 GLN A N 1
ATOM 1042 C CA . GLN A 1 127 ? -2.806 -6.363 5.089 1.00 94.25 127 GLN A CA 1
ATOM 1043 C C . GLN A 1 127 ? -2.312 -5.395 6.178 1.00 94.25 127 GLN A C 1
ATOM 1045 O O . GLN A 1 127 ? -2.846 -4.294 6.316 1.00 94.25 127 GLN A O 1
ATOM 1050 N N . ASN A 1 128 ? -1.295 -5.784 6.950 1.00 94.00 128 ASN A N 1
ATOM 1051 C CA . ASN A 1 128 ? -0.743 -4.954 8.017 1.00 94.00 128 ASN A CA 1
ATOM 1052 C C . ASN A 1 128 ? 0.020 -3.734 7.470 1.00 94.00 128 ASN A C 1
ATOM 1054 O O . ASN A 1 128 ? -0.113 -2.646 8.032 1.00 94.00 128 ASN A O 1
ATOM 1058 N N . ASP A 1 129 ? 0.753 -3.884 6.361 1.00 92.06 129 ASP A N 1
ATOM 1059 C CA . ASP A 1 129 ? 1.362 -2.763 5.635 1.00 92.06 129 ASP A CA 1
ATOM 1060 C C . ASP A 1 129 ? 0.290 -1.754 5.182 1.00 92.06 129 ASP A C 1
ATOM 1062 O O . ASP A 1 129 ? 0.410 -0.556 5.439 1.00 92.06 129 ASP A O 1
ATOM 1066 N N . VAL A 1 130 ? -0.815 -2.225 4.590 1.00 95.31 130 VAL A N 1
ATOM 1067 C CA . VAL A 1 130 ? -1.941 -1.367 4.174 1.00 95.31 130 VAL A CA 1
ATOM 1068 C C . VAL A 1 130 ? -2.568 -0.660 5.381 1.00 95.31 130 VAL A C 1
ATOM 1070 O O . VAL A 1 130 ? -2.807 0.549 5.341 1.00 95.31 130 VAL A O 1
ATOM 1073 N N . LEU A 1 131 ? -2.803 -1.384 6.481 1.00 95.19 131 LEU A N 1
ATOM 1074 C CA . LEU A 1 131 ? -3.348 -0.826 7.724 1.00 95.19 131 LEU A CA 1
ATOM 1075 C C . LEU A 1 131 ? -2.474 0.295 8.290 1.00 95.19 131 LEU A C 1
ATOM 1077 O O . LEU A 1 131 ? -3.010 1.299 8.760 1.00 95.19 131 LEU A O 1
ATOM 1081 N N . LYS A 1 132 ? -1.146 0.158 8.225 1.00 91.81 132 LYS A N 1
ATOM 1082 C CA . LYS A 1 132 ? -0.207 1.189 8.683 1.00 91.81 132 LYS A CA 1
ATOM 1083 C C . LYS A 1 132 ? -0.408 2.511 7.941 1.00 91.81 132 LYS A C 1
ATOM 1085 O O . LYS A 1 132 ? -0.328 3.571 8.559 1.00 91.81 132 LYS A O 1
ATOM 1090 N N . HIS A 1 133 ? -0.730 2.478 6.646 1.00 92.12 133 HIS A N 1
ATOM 1091 C CA . HIS A 1 133 ? -0.984 3.699 5.876 1.00 92.12 133 HIS A CA 1
ATOM 1092 C C . HIS A 1 133 ? -2.201 4.490 6.368 1.00 92.12 133 HIS A C 1
ATOM 1094 O O . HIS A 1 133 ? -2.207 5.714 6.214 1.00 92.12 133 HIS A O 1
ATOM 1100 N N . LEU A 1 134 ? -3.181 3.837 7.010 1.00 94.38 134 LEU A N 1
ATOM 1101 C CA . LEU A 1 134 ? -4.320 4.537 7.604 1.00 94.38 134 LEU A CA 1
ATOM 1102 C C . LEU A 1 134 ? -3.856 5.586 8.609 1.00 94.38 134 LEU A C 1
ATOM 1104 O O . LEU A 1 134 ? -4.433 6.657 8.634 1.00 94.38 134 LEU A O 1
ATOM 1108 N N . TYR A 1 135 ? -2.785 5.350 9.372 1.00 91.88 135 TYR A N 1
ATOM 1109 C CA . TYR A 1 135 ? -2.283 6.325 10.344 1.00 91.88 135 TYR A CA 1
ATOM 1110 C C . TYR A 1 135 ? -1.977 7.698 9.712 1.00 91.88 135 TYR A C 1
ATOM 1112 O O . TYR A 1 135 ? -2.236 8.732 10.327 1.00 91.88 135 TYR A O 1
ATOM 1120 N N . TYR A 1 136 ? -1.512 7.739 8.460 1.00 90.31 136 TYR A N 1
ATOM 1121 C CA . TYR A 1 136 ? -1.112 8.977 7.779 1.00 90.31 136 TYR A CA 1
ATOM 1122 C C . TYR A 1 136 ? -2.246 9.669 7.009 1.00 90.31 136 TYR A C 1
ATOM 1124 O O . TYR A 1 136 ? -2.009 10.675 6.338 1.00 90.31 136 TYR A O 1
ATOM 1132 N N . PHE A 1 137 ? -3.472 9.144 7.053 1.00 95.12 137 PHE A N 1
ATOM 1133 C CA . PHE A 1 137 ? -4.593 9.716 6.311 1.00 95.12 137 PHE A CA 1
ATOM 1134 C C . PHE A 1 137 ? -5.231 10.900 7.045 1.00 95.12 137 PHE A C 1
ATOM 1136 O O . PHE A 1 137 ? -5.238 10.975 8.281 1.00 95.12 137 PHE A O 1
ATOM 1143 N N . ASP A 1 138 ? -5.774 11.821 6.248 1.00 94.69 138 ASP A N 1
ATOM 1144 C CA . ASP A 1 138 ? -6.623 12.919 6.697 1.00 94.69 138 ASP A CA 1
ATOM 1145 C C . ASP A 1 138 ? -8.101 12.494 6.760 1.00 94.69 138 ASP A C 1
ATOM 1147 O O . ASP A 1 138 ? -8.488 11.417 6.298 1.00 94.69 138 ASP A O 1
ATOM 1151 N N . THR A 1 139 ? -8.939 13.366 7.326 1.00 96.12 139 THR A N 1
ATOM 1152 C CA . THR A 1 139 ? -10.384 13.138 7.459 1.00 96.12 139 THR A CA 1
ATOM 1153 C C . THR A 1 139 ? -11.060 12.830 6.127 1.00 96.12 139 THR A C 1
ATOM 1155 O O . THR A 1 139 ? -11.888 11.925 6.067 1.00 96.12 139 THR A O 1
ATOM 1158 N N . HIS A 1 140 ? -10.675 13.515 5.048 1.00 96.62 140 HIS A N 1
ATOM 1159 C CA . HIS A 1 140 ? -11.301 13.336 3.740 1.00 96.62 140 HIS A CA 1
ATOM 1160 C C . HIS A 1 140 ? -11.099 11.915 3.198 1.00 96.62 140 HIS A C 1
ATOM 1162 O O . HIS A 1 140 ? -12.041 11.292 2.702 1.00 96.62 140 HIS A O 1
ATOM 1168 N N . LYS A 1 141 ? -9.889 11.363 3.343 1.00 97.06 141 LYS A N 1
ATOM 1169 C CA . LYS A 1 141 ? -9.610 9.975 2.958 1.00 97.06 141 LYS A CA 1
ATOM 1170 C C . LYS A 1 141 ? -10.422 8.975 3.777 1.00 97.06 141 LYS A C 1
ATOM 1172 O O . LYS A 1 141 ? -10.941 8.020 3.199 1.00 97.06 141 LYS A O 1
ATOM 1177 N N . TYR A 1 142 ? -10.574 9.183 5.087 1.00 97.31 142 TYR A N 1
ATOM 1178 C CA . TYR A 1 142 ? -11.411 8.299 5.908 1.00 97.31 142 TYR A CA 1
ATOM 1179 C C . TYR A 1 142 ? -12.883 8.377 5.525 1.00 97.31 142 TYR A C 1
ATOM 1181 O O . TYR A 1 142 ? -13.522 7.338 5.412 1.00 97.31 142 TYR A O 1
ATOM 1189 N N . GLU A 1 143 ? -13.423 9.574 5.290 1.00 97.12 143 GLU A N 1
ATOM 1190 C CA . GLU A 1 143 ? -14.807 9.750 4.838 1.00 97.12 143 GLU A CA 1
ATOM 1191 C C . GLU A 1 143 ? -15.053 9.003 3.524 1.00 97.12 143 GLU A C 1
ATOM 1193 O O . GLU A 1 143 ? -16.061 8.307 3.374 1.00 97.12 143 GLU A O 1
ATOM 1198 N N . LYS A 1 144 ? -14.101 9.089 2.587 1.00 97.81 144 LYS A N 1
ATOM 1199 C CA . LYS A 1 144 ? -14.186 8.394 1.303 1.00 97.81 144 LYS A CA 1
ATOM 1200 C C . LYS A 1 144 ? -14.092 6.873 1.454 1.00 97.81 144 LYS A C 1
ATOM 1202 O O . LYS A 1 144 ? -14.904 6.163 0.861 1.00 97.81 144 LYS A O 1
ATOM 1207 N N . LEU A 1 145 ? -13.172 6.371 2.282 1.00 97.75 145 LEU A N 1
ATOM 1208 C CA . LEU A 1 145 ? -13.102 4.946 2.624 1.00 97.75 145 LEU A CA 1
ATOM 1209 C C . LEU A 1 145 ? -14.394 4.468 3.294 1.00 97.75 145 LEU A C 1
ATOM 1211 O O . LEU A 1 145 ? -14.908 3.416 2.932 1.00 97.75 145 LEU A O 1
ATOM 1215 N N . ASN A 1 146 ? -14.944 5.243 4.229 1.00 96.94 146 ASN A N 1
ATOM 1216 C CA . ASN A 1 146 ? -16.178 4.918 4.940 1.00 96.94 146 ASN A CA 1
ATOM 1217 C C . ASN A 1 146 ? -17.389 4.867 4.001 1.00 96.94 146 ASN A C 1
ATOM 1219 O O . ASN A 1 146 ? -18.269 4.033 4.172 1.00 96.94 146 ASN A O 1
ATOM 1223 N N . HIS A 1 147 ? -17.427 5.742 2.994 1.00 96.88 147 HIS A N 1
ATOM 1224 C CA . HIS A 1 147 ? -18.480 5.745 1.983 1.00 96.88 147 HIS A CA 1
ATOM 1225 C C . HIS A 1 147 ? -18.452 4.492 1.092 1.00 96.88 147 HIS A C 1
ATOM 1227 O O . HIS A 1 147 ? -19.506 3.975 0.725 1.00 96.88 147 HIS A O 1
ATOM 1233 N N . LEU A 1 148 ? -17.256 4.015 0.733 1.00 97.31 148 LEU A N 1
ATOM 1234 C CA . LEU A 1 148 ? -17.072 2.882 -0.182 1.00 97.31 148 LEU A CA 1
ATOM 1235 C C . LEU A 1 148 ? -17.044 1.524 0.538 1.00 97.31 148 LEU A C 1
ATOM 1237 O O . LEU A 1 148 ? -17.422 0.499 -0.031 1.00 97.31 148 LEU A O 1
ATOM 1241 N N . SER A 1 149 ? -16.613 1.505 1.797 1.00 95.12 149 SER A N 1
ATOM 1242 C CA . SER A 1 149 ? -16.524 0.305 2.623 1.00 95.12 149 SER A CA 1
ATOM 1243 C C . SER A 1 149 ? -17.895 -0.163 3.103 1.00 95.12 149 SER A C 1
ATOM 1245 O O . SER A 1 149 ? -18.679 0.594 3.665 1.00 95.12 149 SER A O 1
ATOM 1247 N N . LYS A 1 150 ? -18.161 -1.464 2.950 1.00 88.75 150 LYS A N 1
ATOM 1248 C CA . LYS A 1 150 ? -19.369 -2.115 3.493 1.00 88.75 150 LYS A CA 1
ATOM 1249 C C . LYS A 1 150 ? -19.132 -2.855 4.809 1.00 88.75 150 LYS A C 1
ATOM 1251 O O . LYS A 1 150 ? -20.093 -3.192 5.493 1.00 88.75 150 LYS A O 1
ATOM 1256 N N . GLN A 1 151 ? -17.879 -3.180 5.125 1.00 90.19 151 GLN A N 1
ATOM 1257 C CA . GLN A 1 151 ? -17.532 -4.116 6.204 1.00 90.19 151 GLN A CA 1
ATOM 1258 C C . GLN A 1 151 ? -16.736 -3.466 7.337 1.00 90.19 151 GLN A C 1
ATOM 1260 O O . GLN A 1 151 ? -16.809 -3.929 8.474 1.00 90.19 151 GLN A O 1
ATOM 1265 N N . LEU A 1 152 ? -15.983 -2.411 7.027 1.00 96.06 152 LEU A N 1
ATOM 1266 C CA . LEU A 1 152 ? -15.116 -1.692 7.954 1.00 96.06 152 LEU A CA 1
ATOM 1267 C C . LEU A 1 152 ? -15.687 -0.297 8.208 1.00 96.06 152 LEU A C 1
ATOM 1269 O O . LEU A 1 152 ? -16.134 0.360 7.267 1.00 96.06 152 LEU A O 1
ATOM 1273 N N . ASP A 1 153 ? -15.646 0.140 9.463 1.00 95.75 153 ASP A N 1
ATOM 1274 C CA . ASP A 1 153 ? -16.063 1.477 9.878 1.00 95.75 153 ASP A CA 1
ATOM 1275 C C . ASP A 1 153 ? -14.836 2.386 10.011 1.00 95.75 153 ASP A C 1
ATOM 1277 O O . ASP A 1 153 ? -14.072 2.296 10.975 1.00 95.75 153 ASP A O 1
ATOM 1281 N N . PHE A 1 154 ? -14.642 3.263 9.025 1.00 97.38 154 PHE A N 1
ATOM 1282 C CA . PHE A 1 154 ? -13.552 4.240 9.046 1.00 97.38 154 PHE A CA 1
ATOM 1283 C C . PHE A 1 154 ? -13.951 5.545 9.743 1.00 97.38 154 PHE A C 1
ATOM 1285 O O . PHE A 1 154 ? -13.094 6.402 9.960 1.00 97.38 154 PHE A O 1
ATOM 1292 N N . SER A 1 155 ? -15.217 5.697 10.153 1.00 96.31 155 SER A N 1
ATOM 1293 C CA . SER A 1 155 ? -15.658 6.879 10.900 1.00 96.31 155 SER A CA 1
ATOM 1294 C C . SER A 1 155 ? -14.991 7.008 12.267 1.00 96.31 155 SER A C 1
ATOM 1296 O O . SER A 1 155 ? -14.797 8.115 12.770 1.00 96.31 155 SER A O 1
ATOM 1298 N N . LEU A 1 156 ? -14.526 5.886 12.818 1.00 95.88 156 LEU A N 1
ATOM 1299 C CA . LEU A 1 156 ? -13.758 5.830 14.058 1.00 95.88 156 LEU A CA 1
ATOM 1300 C C . LEU A 1 156 ? -12.492 6.704 14.021 1.00 95.88 156 LEU A C 1
ATOM 1302 O O . LEU A 1 156 ? -12.083 7.203 15.062 1.00 95.88 156 LEU A O 1
ATOM 1306 N N . PHE A 1 157 ? -11.895 6.951 12.849 1.00 96.31 157 PHE A N 1
ATOM 1307 C CA . PHE A 1 157 ? -10.684 7.776 12.726 1.00 96.31 157 PHE A CA 1
ATOM 1308 C C . PHE A 1 157 ? -10.927 9.285 12.888 1.00 96.31 157 PHE A C 1
ATOM 1310 O O . PHE A 1 157 ? -9.970 10.031 13.088 1.00 96.31 157 PHE A O 1
ATOM 1317 N N . TYR A 1 158 ? -12.176 9.749 12.794 1.00 94.00 158 TYR A N 1
ATOM 1318 C CA . TYR A 1 158 ? -12.528 11.170 12.931 1.00 94.00 158 TYR A CA 1
ATOM 1319 C C . TYR A 1 158 ? -13.701 11.431 13.886 1.00 94.00 158 TYR A C 1
ATOM 1321 O O . TYR A 1 158 ? -14.076 12.582 14.098 1.00 94.00 158 TYR A O 1
ATOM 1329 N N . ASN A 1 159 ? -14.281 10.383 14.472 1.00 93.38 159 ASN A N 1
ATOM 1330 C CA . ASN A 1 159 ? -15.403 10.470 15.403 1.00 93.38 159 ASN A CA 1
ATOM 1331 C C . ASN A 1 159 ? -15.247 9.487 16.576 1.00 93.38 159 ASN A C 1
ATOM 1333 O O . ASN A 1 159 ? -16.176 8.770 16.956 1.00 93.38 159 ASN A O 1
ATOM 1337 N N . LEU A 1 160 ? -14.037 9.420 17.129 1.00 93.25 160 LEU A N 1
ATOM 1338 C CA . LEU A 1 160 ? -13.733 8.587 18.285 1.00 93.25 160 LEU A CA 1
ATOM 1339 C C . LEU A 1 160 ? -14.348 9.206 19.561 1.00 93.25 160 LEU A C 1
ATOM 1341 O O . LEU A 1 160 ? -14.238 10.417 19.769 1.00 93.25 160 LEU A O 1
ATOM 1345 N N . PRO A 1 161 ? -14.994 8.426 20.446 1.00 91.62 161 PRO A N 1
ATOM 1346 C CA . PRO A 1 161 ? -15.552 8.974 21.677 1.00 91.62 161 PRO A CA 1
ATOM 1347 C C . PRO A 1 161 ? -14.463 9.405 22.665 1.00 91.62 161 PRO A C 1
ATOM 1349 O O . PRO A 1 161 ? -13.435 8.753 22.814 1.00 91.62 161 PRO A O 1
ATOM 1352 N N . ASN A 1 162 ? -14.759 10.437 23.459 1.00 85.12 162 ASN A N 1
ATOM 1353 C CA . ASN A 1 162 ? -13.839 10.983 24.471 1.00 85.12 162 ASN A CA 1
ATOM 1354 C C . ASN A 1 162 ? -13.451 9.999 25.590 1.00 85.12 162 ASN A C 1
ATOM 1356 O O . ASN A 1 162 ? -12.509 10.252 26.337 1.00 85.12 162 ASN A O 1
ATOM 1360 N N . LYS A 1 163 ? -14.218 8.921 25.787 1.00 89.25 163 LYS A N 1
ATOM 1361 C CA . LYS A 1 163 ? -13.962 7.911 26.820 1.00 89.25 163 LYS A CA 1
ATOM 1362 C C . LYS A 1 163 ? -13.897 6.537 26.178 1.00 89.25 163 LYS A C 1
ATOM 1364 O O . LYS A 1 163 ? -14.927 5.966 25.831 1.00 89.25 163 LYS A O 1
ATOM 1369 N N . ILE A 1 164 ? -12.681 6.018 26.083 1.00 94.44 164 ILE A N 1
ATOM 1370 C CA . ILE A 1 164 ? -12.369 4.708 25.520 1.00 94.44 164 ILE A CA 1
ATOM 1371 C C . ILE A 1 164 ? -11.934 3.813 26.670 1.00 94.44 164 ILE A C 1
ATOM 1373 O O . ILE A 1 164 ? -11.089 4.186 27.482 1.00 94.44 164 ILE A O 1
ATOM 1377 N N . ASN A 1 165 ? -12.539 2.640 26.767 1.00 93.75 165 ASN A N 1
ATOM 1378 C CA . ASN A 1 165 ? -12.151 1.617 27.724 1.00 93.75 165 ASN A CA 1
ATOM 1379 C C . ASN A 1 165 ? -12.368 0.234 27.106 1.00 93.75 165 ASN A C 1
ATOM 1381 O O . ASN A 1 165 ? -12.932 0.108 26.017 1.00 93.75 165 ASN A O 1
ATOM 1385 N N . LYS A 1 166 ? -11.929 -0.801 27.823 1.00 93.81 166 LYS A N 1
ATOM 1386 C CA . LYS A 1 166 ? -12.053 -2.195 27.393 1.00 93.81 166 LYS A CA 1
ATOM 1387 C C . LYS A 1 166 ? -13.486 -2.579 27.006 1.00 93.81 166 LYS A C 1
ATOM 1389 O O . LYS A 1 166 ? -13.691 -3.230 25.992 1.00 93.81 166 LYS A O 1
ATOM 1394 N N . HIS A 1 167 ? -14.482 -2.121 27.767 1.00 93.56 167 HIS A N 1
ATOM 1395 C CA . HIS A 1 167 ? -15.886 -2.420 27.480 1.00 93.56 167 HIS A CA 1
ATOM 1396 C C . HIS A 1 167 ? -16.362 -1.791 26.166 1.00 93.56 167 HIS A C 1
ATOM 1398 O O . HIS A 1 167 ? -17.051 -2.442 25.388 1.00 93.56 167 HIS A O 1
ATOM 1404 N N . TRP A 1 168 ? -15.979 -0.540 25.893 1.00 94.88 168 TRP A N 1
ATOM 1405 C CA . TRP A 1 168 ? -16.265 0.095 24.607 1.00 94.88 168 TRP A CA 1
ATOM 1406 C C . TRP A 1 168 ? -15.593 -0.662 23.460 1.00 94.88 168 TRP A C 1
ATOM 1408 O O . TRP A 1 168 ? -16.250 -0.946 22.463 1.00 94.88 168 TRP A O 1
ATOM 1418 N N . PHE A 1 169 ? -14.316 -1.029 23.615 1.00 94.69 169 PHE A N 1
ATOM 1419 C CA . PHE A 1 169 ? -13.578 -1.751 22.579 1.00 94.69 169 PHE A CA 1
ATOM 1420 C C . PHE A 1 169 ? -14.249 -3.093 22.266 1.00 94.69 169 PHE A C 1
ATOM 1422 O O . PHE A 1 169 ? -14.538 -3.366 21.105 1.00 94.69 169 PHE A O 1
ATOM 1429 N N . GLU A 1 170 ? -14.593 -3.872 23.297 1.00 93.06 170 GLU A N 1
ATOM 1430 C CA . GLU A 1 170 ? -15.334 -5.130 23.163 1.00 93.06 170 GLU A CA 1
ATOM 1431 C C . GLU A 1 170 ? -16.669 -4.922 22.434 1.00 93.06 170 GLU A C 1
ATOM 1433 O O . GLU A 1 170 ? -16.991 -5.663 21.510 1.00 93.06 170 GLU A O 1
ATOM 1438 N N . GLN A 1 171 ? -17.443 -3.890 22.790 1.00 93.56 171 GLN A N 1
ATOM 1439 C CA . GLN A 1 171 ? -18.701 -3.588 22.100 1.00 93.56 171 GLN A CA 1
ATOM 1440 C C . GLN A 1 171 ? -18.504 -3.274 20.611 1.00 93.56 171 GLN A C 1
ATOM 1442 O O . GLN A 1 171 ? -19.337 -3.684 19.802 1.00 93.56 171 GLN A O 1
ATOM 1447 N N . GLN A 1 172 ? -17.426 -2.574 20.242 1.00 93.94 172 GLN A N 1
ATOM 1448 C CA . GLN A 1 172 ? -17.131 -2.259 18.840 1.00 93.94 172 GLN A CA 1
ATOM 1449 C C . GLN A 1 172 ? -16.714 -3.490 18.030 1.00 93.94 172 GLN A C 1
ATOM 1451 O O . GLN A 1 172 ? -17.038 -3.592 16.846 1.00 93.94 172 GLN A O 1
ATOM 1456 N N . THR A 1 173 ? -15.987 -4.423 18.642 1.00 94.19 173 THR A N 1
ATOM 1457 C CA . THR A 1 173 ? -15.319 -5.523 17.932 1.00 94.19 173 THR A CA 1
ATOM 1458 C C . THR A 1 173 ? -16.025 -6.874 18.064 1.00 94.19 173 THR A C 1
ATOM 1460 O O . THR A 1 173 ? -15.722 -7.811 17.318 1.00 94.19 173 THR A O 1
ATOM 1463 N N . LYS A 1 174 ? -17.007 -7.002 18.964 1.00 93.31 174 LYS A N 1
ATOM 1464 C CA . LYS A 1 174 ? -17.735 -8.253 19.208 1.00 93.31 174 LYS A CA 1
ATOM 1465 C C . LYS A 1 174 ? -18.361 -8.821 17.932 1.00 93.31 174 LYS A C 1
ATOM 1467 O O . LYS A 1 174 ? -19.181 -8.183 17.275 1.00 93.31 174 LYS A O 1
ATOM 1472 N N . GLY A 1 175 ? -17.998 -10.064 17.608 1.00 91.94 175 GLY A N 1
ATOM 1473 C CA . GLY A 1 175 ? -18.484 -10.775 16.420 1.00 91.94 175 GLY A CA 1
ATOM 1474 C C . GLY A 1 175 ? -17.933 -10.246 15.089 1.00 91.94 175 GLY A C 1
ATOM 1475 O O . GLY A 1 175 ? -18.428 -10.642 14.035 1.00 91.94 175 GLY A O 1
ATOM 1476 N N . LYS A 1 176 ? -16.940 -9.349 15.119 1.00 94.19 176 LYS A N 1
ATOM 1477 C CA . LYS A 1 176 ? -16.251 -8.822 13.936 1.00 94.19 176 LYS A CA 1
ATOM 1478 C C . LYS A 1 176 ? -14.962 -9.597 13.660 1.00 94.19 176 LYS A C 1
ATOM 1480 O O . LYS A 1 176 ? -14.428 -10.259 14.547 1.00 94.19 176 LYS A O 1
ATOM 1485 N N . SER A 1 177 ? -14.474 -9.502 12.425 1.00 93.38 177 SER A N 1
ATOM 1486 C CA . SER A 1 177 ? -13.220 -10.127 11.996 1.00 93.38 177 SER A CA 1
ATOM 1487 C C . SER A 1 177 ? -12.004 -9.493 12.674 1.00 93.38 177 SER A C 1
ATOM 1489 O O . SER A 1 177 ? -12.044 -8.328 13.067 1.00 93.38 177 SER A O 1
ATOM 1491 N N . LEU A 1 178 ? -10.889 -10.225 12.726 1.00 93.38 178 LEU A N 1
ATOM 1492 C CA . LEU A 1 178 ? -9.611 -9.703 13.217 1.00 93.38 178 LEU A CA 1
ATOM 1493 C C . LEU A 1 178 ? -9.175 -8.426 12.474 1.00 93.38 178 LEU A C 1
ATOM 1495 O O . LEU A 1 178 ? -8.724 -7.474 13.103 1.00 93.38 178 LEU A O 1
ATOM 1499 N N . LEU A 1 179 ? -9.386 -8.349 11.155 1.00 95.00 179 LEU A N 1
ATOM 1500 C CA . LEU A 1 179 ? -9.141 -7.124 10.383 1.00 95.00 179 LEU A CA 1
ATOM 1501 C C . LEU A 1 179 ? -9.913 -5.924 10.956 1.00 95.00 179 LE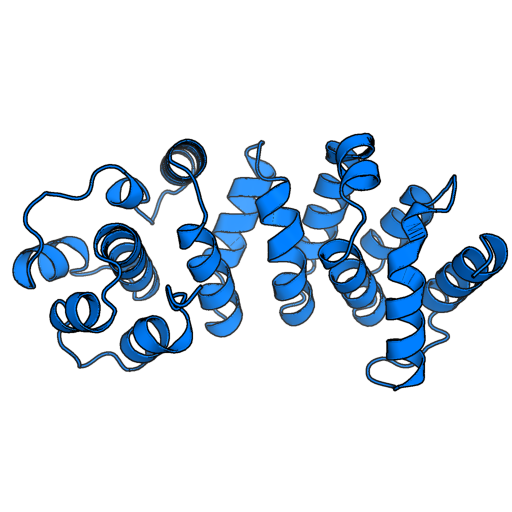U A C 1
ATOM 1503 O O . LEU A 1 179 ? -9.346 -4.846 11.118 1.00 95.00 179 LEU A O 1
ATOM 1507 N N . TYR A 1 180 ? -11.185 -6.104 11.318 1.00 95.56 180 TYR A N 1
ATOM 1508 C CA . TYR A 1 180 ? -11.965 -5.040 11.950 1.00 95.56 180 TYR A CA 1
ATOM 1509 C C . TYR A 1 180 ? -11.365 -4.637 13.303 1.00 95.56 180 TYR A C 1
ATOM 1511 O O . TYR A 1 180 ? -11.282 -3.451 13.606 1.00 95.56 180 TYR A O 1
ATOM 1519 N N . HIS A 1 181 ? -10.895 -5.598 14.106 1.00 95.44 181 HIS A N 1
ATOM 1520 C CA . HIS A 1 181 ? -10.231 -5.303 15.383 1.00 95.44 181 HIS A CA 1
ATOM 1521 C C . HIS A 1 181 ? -8.968 -4.468 15.167 1.00 95.44 181 HIS A C 1
ATOM 1523 O O . HIS A 1 181 ? -8.763 -3.493 15.887 1.00 95.44 181 HIS A O 1
ATOM 1529 N N . LYS A 1 182 ? -8.168 -4.792 14.140 1.00 95.75 182 LYS A N 1
ATOM 1530 C CA . LYS A 1 182 ? -6.998 -3.997 13.743 1.00 95.75 182 LYS A CA 1
ATOM 1531 C C . LYS A 1 182 ? -7.397 -2.580 13.309 1.00 95.75 182 LYS A C 1
ATOM 1533 O O . LYS A 1 182 ? -6.744 -1.630 13.719 1.00 95.75 182 LYS A O 1
ATOM 1538 N N . VAL A 1 183 ? -8.497 -2.406 12.565 1.00 96.62 183 VAL A N 1
ATOM 1539 C CA . VAL A 1 183 ? -9.030 -1.077 12.193 1.00 96.62 183 VAL A CA 1
ATOM 1540 C C . VAL A 1 183 ? -9.419 -0.253 13.426 1.00 96.62 183 VAL A C 1
ATOM 1542 O O . VAL A 1 183 ? -9.018 0.906 13.526 1.00 96.62 183 VAL A O 1
ATOM 1545 N N . VAL A 1 184 ? -10.138 -0.841 14.392 1.00 96.06 184 VAL A N 1
ATOM 1546 C CA . VAL A 1 184 ? -10.481 -0.155 15.653 1.00 96.06 184 VAL A CA 1
ATOM 1547 C C . VAL A 1 184 ? -9.213 0.199 16.435 1.00 96.06 184 VAL A C 1
ATOM 1549 O O . VAL A 1 184 ? -9.083 1.328 16.905 1.00 96.06 184 VAL A O 1
ATOM 1552 N N . ALA A 1 185 ? -8.258 -0.729 16.543 1.00 95.38 185 ALA A N 1
ATOM 1553 C CA . ALA A 1 185 ? -6.982 -0.493 17.214 1.00 95.38 185 ALA A CA 1
ATOM 1554 C C . ALA A 1 185 ? -6.195 0.657 16.563 1.00 95.38 185 ALA A C 1
ATOM 1556 O O . ALA A 1 185 ? -5.716 1.534 17.278 1.00 95.38 185 ALA A O 1
ATOM 1557 N N . SER A 1 186 ? -6.134 0.712 15.229 1.00 95.88 186 SER A N 1
ATOM 1558 C CA . SER A 1 186 ? -5.512 1.811 14.479 1.00 95.88 186 SER A CA 1
ATOM 1559 C C . SER A 1 186 ? -6.196 3.156 14.724 1.00 95.88 186 SER A C 1
ATOM 1561 O O . SER A 1 186 ? -5.511 4.159 14.917 1.00 95.88 186 SER A O 1
ATOM 1563 N N . ALA A 1 187 ? -7.532 3.193 14.742 1.00 96.25 187 ALA A N 1
ATOM 1564 C CA . ALA A 1 187 ? -8.288 4.420 14.992 1.00 96.25 187 ALA A CA 1
ATOM 1565 C C . ALA A 1 187 ? -8.050 4.963 16.410 1.00 96.25 187 ALA A C 1
ATOM 1567 O O . ALA A 1 187 ? -7.826 6.161 16.594 1.00 96.25 187 ALA A O 1
ATOM 1568 N N . VAL A 1 188 ? -8.036 4.072 17.411 1.00 95.81 188 VAL A N 1
ATOM 1569 C CA . VAL A 1 188 ? -7.691 4.440 18.789 1.00 95.81 188 VAL A CA 1
ATOM 1570 C C . VAL A 1 188 ? -6.242 4.907 18.871 1.00 95.81 188 VAL A C 1
ATOM 1572 O O . VAL A 1 188 ? -5.992 5.979 19.418 1.00 95.81 188 VAL A O 1
ATOM 1575 N N . TYR A 1 189 ? -5.304 4.151 18.290 1.00 95.19 189 TYR A N 1
ATOM 1576 C CA . TYR A 1 189 ? -3.882 4.489 18.293 1.00 95.19 189 TYR A CA 1
ATOM 1577 C C . TYR A 1 189 ? -3.622 5.875 17.711 1.00 95.19 189 TYR A C 1
ATOM 1579 O O . TYR A 1 189 ? -2.947 6.670 18.347 1.00 95.19 189 TYR A O 1
ATOM 1587 N N . LYS A 1 190 ? -4.226 6.209 16.566 1.00 93.44 190 LYS A N 1
ATOM 1588 C CA . LYS A 1 190 ? -4.072 7.527 15.934 1.00 93.44 190 LYS A CA 1
ATOM 1589 C C . LYS A 1 190 ? -4.447 8.695 16.860 1.00 93.44 190 LYS A C 1
ATOM 1591 O O . LYS A 1 190 ? -3.956 9.799 16.673 1.00 93.44 190 LYS A O 1
ATOM 1596 N N . THR A 1 191 ? -5.348 8.472 17.815 1.00 91.25 191 THR A N 1
ATOM 1597 C CA . THR A 1 191 ? -5.810 9.515 18.743 1.00 91.25 191 THR A CA 1
ATOM 1598 C C . THR A 1 191 ? -4.980 9.570 20.024 1.00 91.25 191 THR A C 1
ATOM 1600 O O . THR A 1 191 ? -4.799 10.644 20.589 1.00 91.25 191 THR A O 1
ATOM 1603 N N . VAL A 1 192 ? -4.540 8.414 20.527 1.00 92.19 192 VAL A N 1
ATOM 1604 C CA . VAL A 1 192 ? -3.908 8.296 21.855 1.00 92.19 192 VAL A CA 1
ATOM 1605 C C . VAL A 1 192 ? -2.392 8.128 21.806 1.00 92.19 192 VAL A C 1
ATOM 1607 O O . VAL A 1 192 ? -1.750 8.354 22.825 1.00 92.19 192 VAL A O 1
ATOM 1610 N N . GLU A 1 193 ? -1.850 7.687 20.667 1.00 92.25 193 GLU A N 1
ATOM 1611 C CA . GLU A 1 193 ? -0.416 7.489 20.398 1.00 92.25 193 GLU A CA 1
ATOM 1612 C C . GLU A 1 193 ? 0.290 6.603 21.448 1.00 92.25 193 GLU A C 1
ATOM 1614 O O . GLU A 1 193 ? 1.480 6.721 21.729 1.00 92.25 193 GLU A O 1
ATOM 1619 N N . ASP A 1 194 ? -0.455 5.668 22.052 1.00 93.44 194 ASP A N 1
ATOM 1620 C CA . ASP A 1 194 ? 0.042 4.768 23.094 1.00 93.44 194 ASP A CA 1
ATOM 1621 C C . ASP A 1 194 ? -0.330 3.312 22.787 1.00 93.44 194 ASP A C 1
ATOM 1623 O O . ASP A 1 194 ? -1.452 2.849 23.024 1.00 93.44 194 ASP A O 1
ATOM 1627 N N . LYS A 1 195 ? 0.662 2.554 22.302 1.00 94.00 195 LYS A N 1
ATOM 1628 C CA . LYS A 1 195 ? 0.544 1.116 22.016 1.00 94.00 195 LYS A CA 1
ATOM 1629 C C . LYS A 1 195 ? 0.143 0.310 23.255 1.00 94.00 195 LYS A C 1
ATOM 1631 O O . LYS A 1 195 ? -0.632 -0.637 23.140 1.00 94.00 195 LYS A O 1
ATOM 1636 N N . LYS A 1 196 ? 0.633 0.671 24.450 1.00 93.81 196 LYS A N 1
ATOM 1637 C CA . LYS A 1 196 ? 0.287 -0.025 25.703 1.00 93.81 196 LYS A CA 1
ATOM 1638 C C . LYS A 1 196 ? -1.159 0.242 26.087 1.00 93.81 196 LYS A C 1
ATOM 1640 O O . LYS A 1 196 ? -1.840 -0.690 26.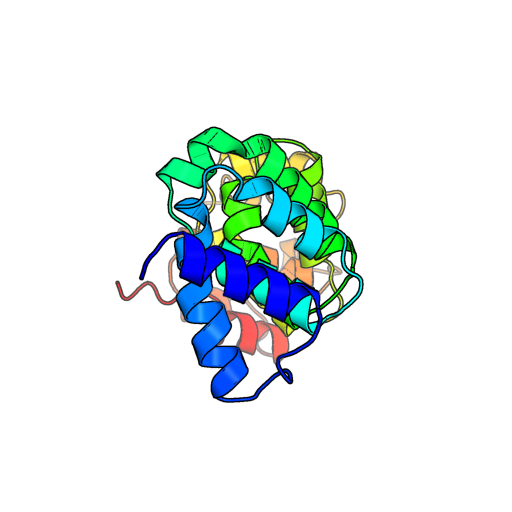512 1.00 93.81 196 LYS A O 1
ATOM 1645 N N . PHE A 1 197 ? -1.633 1.475 25.916 1.00 94.62 197 PHE A N 1
ATOM 1646 C CA . PHE A 1 197 ? -3.039 1.796 26.134 1.00 94.62 197 PHE A CA 1
ATOM 1647 C C . PHE A 1 197 ? -3.928 1.011 25.172 1.00 94.62 197 PHE A C 1
ATOM 1649 O O . PHE A 1 197 ? -4.814 0.303 25.640 1.00 94.62 197 PHE A O 1
ATOM 1656 N N . VAL A 1 198 ? -3.655 1.046 23.862 1.00 94.62 198 VAL A N 1
ATOM 1657 C CA . VAL A 1 198 ? -4.425 0.288 22.859 1.00 94.62 198 VAL A CA 1
ATOM 1658 C C . VAL A 1 198 ? -4.443 -1.201 23.199 1.00 94.62 198 VAL A C 1
ATOM 1660 O O . VAL A 1 198 ? -5.510 -1.806 23.247 1.00 94.62 198 VAL A O 1
ATOM 1663 N N . HIS A 1 199 ? -3.287 -1.780 23.527 1.00 93.81 199 HIS A N 1
ATOM 1664 C CA . HIS A 1 199 ? -3.193 -3.176 23.944 1.00 93.81 199 HIS A CA 1
ATOM 1665 C C . HIS A 1 199 ? -3.994 -3.468 25.226 1.00 93.81 199 HIS A C 1
ATOM 1667 O O . HIS A 1 199 ? -4.635 -4.509 25.319 1.00 93.81 199 HIS A O 1
ATOM 1673 N N . SER A 1 200 ? -4.045 -2.544 26.192 1.00 93.69 200 SER A N 1
ATOM 1674 C CA . SER A 1 200 ? -4.834 -2.715 27.425 1.00 93.69 200 SER A CA 1
ATOM 1675 C C . SER A 1 200 ? -6.352 -2.772 27.196 1.00 93.69 200 SER A C 1
ATOM 1677 O O . SER A 1 200 ? -7.092 -3.228 28.071 1.00 93.69 200 SER A O 1
ATOM 1679 N N . LEU A 1 201 ? -6.823 -2.313 26.029 1.00 93.69 201 LEU A N 1
ATOM 1680 C CA . LEU A 1 201 ? -8.228 -2.392 25.627 1.00 93.69 201 LEU A CA 1
ATOM 1681 C C . LEU A 1 201 ? -8.612 -3.775 25.094 1.00 93.69 201 LEU A C 1
ATOM 1683 O O . LEU A 1 201 ? -9.804 -4.059 24.990 1.00 93.69 201 LEU A O 1
ATOM 1687 N N . THR A 1 202 ? -7.636 -4.617 24.750 1.00 88.06 202 THR A N 1
ATOM 1688 C CA . THR A 1 202 ? -7.873 -5.948 24.184 1.00 88.06 202 THR A CA 1
ATOM 1689 C C . THR A 1 202 ? -7.842 -7.021 25.279 1.00 88.06 202 THR A C 1
ATOM 1691 O O . THR A 1 202 ? -7.364 -6.801 26.393 1.00 88.06 202 THR A O 1
ATOM 1694 N N . ASP A 1 203 ? -8.369 -8.211 24.986 1.00 74.31 203 ASP A N 1
ATOM 1695 C CA . ASP A 1 203 ? -8.359 -9.343 25.925 1.00 74.31 203 ASP A CA 1
ATOM 1696 C C . ASP A 1 203 ? -7.000 -10.064 26.031 1.00 74.31 203 ASP A C 1
ATOM 1698 O O . ASP A 1 203 ? -6.909 -11.083 26.707 1.00 74.31 203 ASP A O 1
ATOM 1702 N N . MET A 1 204 ? -5.930 -9.539 25.416 1.00 65.12 204 MET A N 1
ATOM 1703 C CA . MET A 1 204 ? -4.563 -10.100 25.427 1.00 65.12 204 MET A CA 1
ATOM 1704 C C . MET A 1 204 ? -4.418 -11.540 24.886 1.00 65.12 204 MET A C 1
ATOM 1706 O O . MET A 1 204 ? -3.340 -12.123 24.978 1.00 65.12 204 MET A O 1
ATOM 1710 N N . THR A 1 205 ? -5.469 -12.133 24.311 1.00 71.81 205 THR A N 1
ATOM 1711 C CA . THR A 1 205 ? -5.460 -13.526 23.824 1.00 71.81 205 THR A CA 1
ATOM 1712 C C . THR A 1 205 ? -5.142 -13.678 22.338 1.00 71.81 205 THR A C 1
ATOM 1714 O O . THR A 1 205 ? -4.894 -14.794 21.892 1.00 71.81 205 THR A O 1
ATOM 1717 N N . ASP A 1 206 ? -5.171 -12.592 21.563 1.00 81.88 206 ASP A N 1
ATOM 1718 C CA . ASP A 1 206 ? -4.944 -12.626 20.116 1.00 81.88 206 ASP A CA 1
ATOM 1719 C C . ASP A 1 206 ? -3.507 -12.199 19.785 1.00 81.88 206 ASP A C 1
ATOM 1721 O O . ASP A 1 206 ? -3.154 -11.018 19.868 1.00 81.88 206 ASP A O 1
ATOM 1725 N N . ALA A 1 207 ? -2.670 -13.182 19.440 1.00 88.50 207 ALA A N 1
ATOM 1726 C CA . ALA A 1 207 ? -1.265 -12.965 19.107 1.00 88.50 207 ALA A CA 1
ATOM 1727 C C . ALA A 1 207 ? -1.087 -12.122 17.834 1.00 88.50 207 ALA A C 1
ATOM 1729 O O . ALA A 1 207 ? -0.163 -11.318 17.759 1.00 88.50 207 ALA A O 1
ATOM 1730 N N . GLU A 1 208 ? -1.990 -12.241 16.858 1.00 90.75 208 GLU A N 1
ATOM 1731 C CA . GLU A 1 208 ? -1.900 -11.469 15.618 1.00 90.75 208 GLU A CA 1
ATOM 1732 C C . GLU A 1 208 ? -2.267 -9.998 15.840 1.00 90.75 208 GLU A C 1
ATOM 1734 O O . GLU A 1 208 ? -1.654 -9.104 15.250 1.00 90.75 208 GLU A O 1
ATOM 1739 N N . LEU A 1 209 ? -3.245 -9.720 16.709 1.00 92.44 209 LEU A N 1
ATOM 1740 C CA . LEU A 1 209 ? -3.563 -8.350 17.116 1.00 92.44 209 LEU A CA 1
ATOM 1741 C C . LEU A 1 209 ? -2.434 -7.737 17.956 1.00 92.44 209 LEU A C 1
ATOM 1743 O O . LEU A 1 209 ? -2.118 -6.559 17.786 1.00 92.44 209 LEU A O 1
ATOM 1747 N N . PHE A 1 210 ? -1.814 -8.529 18.835 1.00 93.00 210 PHE A N 1
ATOM 1748 C CA . PHE A 1 210 ? -0.631 -8.112 19.588 1.00 93.00 210 PHE A CA 1
ATOM 1749 C C . PHE A 1 210 ? 0.513 -7.713 18.646 1.00 93.00 210 PHE A C 1
ATOM 1751 O O . PHE A 1 210 ? 1.026 -6.595 18.743 1.00 93.00 210 PHE A O 1
ATOM 1758 N N . ASP A 1 211 ? 0.861 -8.586 17.698 1.00 92.75 211 ASP A N 1
ATOM 1759 C CA . ASP A 1 211 ? 1.914 -8.329 16.716 1.00 92.75 211 ASP A CA 1
ATOM 1760 C C . ASP A 1 211 ? 1.592 -7.093 15.877 1.00 92.75 211 ASP A C 1
ATOM 1762 O O . ASP A 1 211 ? 2.455 -6.243 15.666 1.00 92.75 211 ASP A O 1
ATOM 1766 N N . PHE A 1 212 ? 0.338 -6.932 15.448 1.00 94.12 212 PHE A N 1
ATOM 1767 C CA . PHE A 1 212 ? -0.097 -5.728 14.746 1.00 94.12 212 PHE A CA 1
ATOM 1768 C C . PHE A 1 212 ? 0.167 -4.450 15.560 1.00 94.12 212 PHE A C 1
ATOM 1770 O O . PHE A 1 212 ? 0.784 -3.510 15.055 1.00 94.12 212 PHE A O 1
ATOM 1777 N N . ILE A 1 213 ? -0.241 -4.421 16.831 1.00 94.25 213 ILE A N 1
ATOM 1778 C CA . ILE A 1 213 ? -0.095 -3.236 17.685 1.00 94.25 213 ILE A CA 1
ATOM 1779 C C . ILE A 1 213 ? 1.377 -2.872 17.907 1.00 94.25 213 ILE A C 1
ATOM 1781 O O . ILE A 1 213 ? 1.731 -1.694 17.859 1.00 94.25 213 ILE A O 1
ATOM 1785 N N . TYR A 1 214 ? 2.243 -3.853 18.162 1.00 93.00 214 TYR A N 1
ATOM 1786 C CA . TYR A 1 214 ? 3.630 -3.568 18.532 1.00 93.00 214 TYR A CA 1
ATOM 1787 C C . TYR A 1 214 ? 4.582 -3.451 17.343 1.00 93.00 214 TYR A C 1
ATOM 1789 O O . TYR A 1 214 ? 5.476 -2.605 17.392 1.00 93.00 214 TYR A O 1
ATOM 1797 N N . ILE A 1 215 ? 4.385 -4.243 16.286 1.00 92.50 215 ILE A N 1
ATOM 1798 C CA . ILE A 1 215 ? 5.296 -4.316 15.133 1.00 92.50 215 ILE A CA 1
ATOM 1799 C C . ILE A 1 215 ? 4.861 -3.368 14.009 1.00 92.50 215 ILE A C 1
ATOM 1801 O O . ILE A 1 215 ? 5.712 -2.773 13.352 1.00 92.50 215 ILE A O 1
ATOM 1805 N N . TRP A 1 216 ? 3.553 -3.228 13.768 1.00 92.88 216 TRP A N 1
ATOM 1806 C CA . TRP A 1 216 ? 3.044 -2.614 12.535 1.00 92.88 216 TRP A CA 1
ATOM 1807 C C . TRP A 1 216 ? 2.503 -1.199 12.704 1.00 92.88 216 TRP A C 1
ATOM 1809 O O . TRP A 1 216 ? 2.659 -0.381 11.793 1.00 92.88 216 TRP A O 1
ATOM 1819 N N . LEU A 1 217 ? 1.897 -0.882 13.852 1.00 92.62 217 LEU A N 1
ATOM 1820 C CA . LEU A 1 217 ? 1.575 0.511 14.159 1.00 92.62 217 LEU A CA 1
ATOM 1821 C C . LEU A 1 217 ? 2.875 1.332 14.217 1.00 92.62 217 LEU A C 1
ATOM 1823 O O . LEU A 1 217 ? 3.873 0.851 14.770 1.00 92.62 217 LEU A O 1
ATOM 1827 N N . PRO A 1 218 ? 2.890 2.543 13.634 1.00 89.19 218 PRO A N 1
ATOM 1828 C CA . PRO A 1 218 ? 4.094 3.361 13.589 1.00 89.19 218 PRO A CA 1
ATOM 1829 C C . PRO A 1 218 ? 4.568 3.698 15.004 1.00 89.19 218 PRO A C 1
ATOM 1831 O O . PRO A 1 218 ? 3.764 3.792 15.923 1.00 89.19 218 PRO A O 1
ATOM 1834 N N . ASP A 1 219 ? 5.879 3.839 15.182 1.00 79.31 219 ASP A N 1
ATOM 1835 C CA . ASP A 1 219 ? 6.430 4.440 16.392 1.00 79.31 219 ASP A CA 1
ATOM 1836 C C . ASP A 1 219 ? 6.435 5.957 16.191 1.00 79.31 219 ASP A C 1
ATOM 1838 O O . ASP A 1 219 ? 7.051 6.446 15.244 1.00 79.31 219 ASP A O 1
ATOM 1842 N N . ASP A 1 220 ? 5.787 6.708 17.083 1.00 58.72 220 ASP A N 1
ATOM 1843 C CA . ASP A 1 220 ? 5.790 8.182 17.063 1.00 58.72 220 ASP A CA 1
ATOM 1844 C C . ASP A 1 220 ? 7.146 8.792 17.471 1.00 58.72 220 ASP A C 1
ATOM 1846 O O . ASP A 1 220 ? 7.258 9.978 17.770 1.00 58.72 220 ASP A O 1
ATOM 1850 N N . THR A 1 221 ? 8.218 7.998 17.461 1.00 44.72 221 THR A N 1
ATOM 1851 C CA . THR A 1 221 ? 9.586 8.497 17.589 1.00 44.72 221 THR A CA 1
ATOM 1852 C C . THR A 1 221 ? 10.079 9.020 16.238 1.00 44.72 221 THR A C 1
ATOM 1854 O O . THR A 1 221 ? 10.879 8.366 15.563 1.00 44.72 221 THR A O 1
ATOM 1857 N N . LEU A 1 222 ? 9.591 10.201 15.855 1.00 36.31 222 LEU A N 1
ATOM 1858 C CA . LEU A 1 222 ? 10.285 11.139 14.967 1.00 36.31 222 LEU A CA 1
ATOM 1859 C C . LEU A 1 222 ? 10.626 12.410 15.746 1.00 36.31 222 LEU A C 1
ATOM 1861 O O . LEU A 1 222 ? 9.699 13.015 16.324 1.00 36.31 222 LEU A O 1
#

Secondary structure (DSSP, 8-state):
--HHHHHHHHHHHHTT-S-TTSHHHHHHHHHHGGGGGSTTHHHHHHHHHH---HHHHHHHHHHHHT--HHHHHHTHHHHHHHHHHHHTT--HHHHHHHHHHHHHH--SHHHHHHHHHHHT-S-HHHHHHHHHHHTT--HHHHHHHHHH-SS---GGGT---S---HHHHHHHHTT--HHHHHHHHHHHHHHH--HHHHHHTS-S--HHHHHIIIIISPP---